Protein AF-0000000075076407 (afdb_homodimer)

Organism: Methylotuvimicrobium buryatense (NCBI:txid95641)

Sequence (286 aa):
MLKLTEFASSDVTPVDVLTLPFETRQKCRFHAVTEGGVEVCLFLPRGHLLRSGLVLTGPDRFNVLVDAAPEPLSVVRSNEPLRFARACYHLGNRHVSLQILPGELRYLSDHVLDHMIEGLGLTVTHAELPFEPEAGAYHGHDHMLKLTEFASSDVTPVDVLTLPFETRQKCRFHAVTEGGVEVCLFLPRGHLLRSGLVLTGPDRFNVLVDAAPEPLSVVRSNEPLRFARACYHLGNRHVSLQILPGELRYLSDHVLDHMIEGLGLTVTHAELPFEPEAGAYHGHDH

Secondary structure (DSSP, 8-state):
-EEE-EEPPTTPPPSEEEEE-HHHHT-SEEEEE-TTS-EEEEE--TT----TT-EEE-TT---EEEEEPEEEEEEEE-S-HHHHHHHHHHHHHTT---EEETTEEEEE--HHHHHHHHHTT-EEEEEEEE--PPPPGGGG---/-EEE-EEPPTTPPPSEEEEE-HHHHT-SEEEEE-TTS-EEEEE--TT----TT-EEE-TT---EEEEEPEEEEEEEE-S-HHHHHHHHHHHHHTT---EEETTEEEEE--HHHHHHHHHTT-EEEEEEEE--PPPPGGGG---

Solvent-accessible surface area (backbone atoms only — not comparable to full-atom values): 15670 Å² total; per-residue (Å²): 122,46,52,31,46,42,75,48,61,93,85,62,74,59,80,42,38,36,69,36,45,62,76,60,26,61,48,40,67,50,77,49,62,31,76,83,67,48,50,35,36,38,51,40,69,83,89,48,71,63,48,62,75,41,39,34,16,32,93,81,66,59,29,28,27,30,34,50,27,66,38,63,24,31,38,34,59,47,93,45,61,55,56,50,22,49,49,30,19,55,40,13,54,67,64,50,68,38,21,80,47,88,52,32,38,37,32,70,59,47,70,70,59,46,51,55,43,41,72,65,74,44,55,73,46,76,47,74,41,60,60,69,49,56,78,67,84,72,63,68,73,71,122,121,47,51,32,47,42,76,48,60,94,83,61,73,58,80,44,38,36,70,35,46,61,76,60,26,63,47,38,64,51,77,51,61,31,76,81,66,48,50,34,37,38,50,42,69,82,90,48,72,62,49,63,75,41,38,33,16,31,93,78,66,58,30,30,26,31,34,48,26,65,37,64,23,32,37,33,59,47,91,46,60,54,54,50,22,50,48,30,20,55,40,13,54,68,64,50,69,38,21,80,47,89,51,33,38,37,31,71,59,47,69,70,60,46,49,53,44,38,72,65,73,44,54,72,45,75,46,74,40,60,61,69,49,58,78,66,85,71,64,70,71,71,123

InterPro domains:
  IPR004029 UreE urease accessory, N-terminal [PF02814] (13-55)
  IPR004029 UreE urease accessory, N-terminal [SM00988] (1-64)
  IPR007864 Urease accessory protein UreE, C-terminal domain [PF05194] (71-143)
  IPR012406 Urease accessory protein UreE [MF_00822] (2-138)
  IPR012406 Urease accessory protein UreE [PIRSF036402] (13-142)
  IPR036118 UreE urease accessory, N-terminal domain superfamily [SSF69287] (1-70)

Nearest PDB structures (foldseek):
  1gmv-assembly1_B  TM=9.693E-01  e=2.704E-18  Klebsiella aerogenes
  1gmu-assembly3_C  TM=9.750E-01  e=4.062E-18  Klebsiella aerogenes
  1gmw-assembly1_D  TM=9.653E-01  e=6.245E-17  Klebsiella aerogenes
  1eb0-assembly1_A  TM=7.694E-01  e=9.054E-11  Sporosarcina pasteurii
  4l3k-assembly1_B  TM=7.913E-01  e=1.819E-10  Sporosarcina pasteurii

pLDDT: mean 92.46, std 13.4, range [27.55, 98.88]

Foldseek 3Di:
DAEFEFWDDPPQDAPWEDADEQVCQQDQWDWDATPVGRIYTGHYDHQDGRDAQTWTADDVRRIYGYHFFFAKKKKWFDPDVVLVVVLVVVCVVVVFFWADDVRMIIGHDDVVSQVVSVVSVIHIDIDGDGDDGDDDPPRPPPD/DAEWEFWDDPPQDAPWEDADEQVCQQDQWDWDATPVGRIYTGHYDHQDGRDAQIWTADDVRRIYGYHFFFAKKKKWFDPDVVLVVVLVVVCVVVVFFWADDVRMIIGHDDVVSQVVSVVSVIHIDIDGDGDDGDDPPPRPPPD

Radius of gyration: 25.04 Å; Cα contacts (8 Å, |Δi|>4): 637; chains: 2; bounding box: 36×76×58 Å

Structure (mmCIF, N/CA/C/O backbone):
data_AF-0000000075076407-model_v1
#
loop_
_entity.id
_entity.type
_entity.pdbx_description
1 polymer 'Urease accessory protein UreE'
#
loop_
_atom_site.group_PDB
_atom_site.id
_atom_site.type_symbol
_atom_site.label_atom_id
_atom_site.label_alt_id
_atom_site.label_comp_id
_atom_site.label_asym_id
_atom_site.label_entity_id
_atom_site.label_seq_id
_atom_site.pdbx_PDB_ins_code
_atom_site.Cartn_x
_atom_site.Cartn_y
_atom_site.Cartn_z
_atom_site.occupancy
_atom_site.B_iso_or_equiv
_atom_site.auth_seq_id
_atom_site.auth_comp_id
_atom_site.auth_asym_id
_atom_site.auth_atom_id
_atom_site.pdbx_PDB_model_num
ATOM 1 N N . MET A 1 1 ? 11.508 34.844 22.859 1 84.12 1 MET A N 1
ATOM 2 C CA . MET A 1 1 ? 11.008 33.75 22.031 1 84.12 1 MET A CA 1
ATOM 3 C C . MET A 1 1 ? 9.984 32.906 22.797 1 84.12 1 MET A C 1
ATOM 5 O O . MET A 1 1 ? 10.219 32.531 23.953 1 84.12 1 MET A O 1
ATOM 9 N N . LEU A 1 2 ? 8.805 32.812 22.203 1 93 2 LEU A N 1
ATOM 10 C CA . LEU A 1 2 ? 7.707 32.125 22.891 1 93 2 LEU A CA 1
ATOM 11 C C . LEU A 1 2 ? 7.824 30.609 22.734 1 93 2 LEU A C 1
ATOM 13 O O . LEU A 1 2 ? 8.281 30.125 21.688 1 93 2 LEU A O 1
ATOM 17 N N . LYS A 1 3 ? 7.473 29.906 23.812 1 94.88 3 LYS A N 1
ATOM 18 C CA . LYS A 1 3 ? 7.598 28.453 23.797 1 94.88 3 LYS A CA 1
ATOM 19 C C . LYS A 1 3 ? 6.238 27.781 23.625 1 94.88 3 LYS A C 1
ATOM 21 O O . LYS A 1 3 ? 5.266 28.156 24.281 1 94.88 3 LYS A O 1
ATOM 26 N N . LEU A 1 4 ? 6.133 26.953 22.703 1 95.69 4 LEU A N 1
ATOM 27 C CA . LEU A 1 4 ? 4.988 26.062 22.531 1 95.69 4 LEU A CA 1
ATOM 28 C C . LEU A 1 4 ? 5.32 24.656 23 1 95.69 4 LEU A C 1
ATOM 30 O O . LEU A 1 4 ? 6.16 23.969 22.391 1 95.69 4 LEU A O 1
ATOM 34 N N . THR A 1 5 ? 4.617 24.125 24.047 1 94.62 5 THR A N 1
ATOM 35 C CA . THR A 1 5 ? 5.117 22.922 24.703 1 94.62 5 THR A CA 1
ATOM 36 C C . THR A 1 5 ? 4.016 21.875 24.828 1 94.62 5 THR A C 1
ATOM 38 O O . THR A 1 5 ? 4.273 20.734 25.234 1 94.62 5 THR A O 1
ATOM 41 N N . GLU A 1 6 ? 2.797 22.25 24.484 1 93.62 6 GLU A N 1
ATOM 42 C CA . GLU A 1 6 ? 1.694 21.312 24.625 1 93.62 6 GLU A CA 1
ATOM 43 C C . GLU A 1 6 ? 0.591 21.578 23.609 1 93.62 6 GLU A C 1
ATOM 45 O O . GLU A 1 6 ? 0.578 22.625 22.969 1 93.62 6 GLU A O 1
ATOM 50 N N . PHE A 1 7 ? -0.3 20.594 23.5 1 93.25 7 PHE A N 1
ATOM 51 C CA . PHE A 1 7 ? -1.483 20.703 22.656 1 93.25 7 PHE A CA 1
ATOM 52 C C . PHE A 1 7 ? -2.629 21.359 23.406 1 93.25 7 PHE A C 1
ATOM 54 O O . PHE A 1 7 ? -2.867 21.047 24.578 1 93.25 7 PHE A O 1
ATOM 61 N N . ALA A 1 8 ? -3.195 22.266 22.75 1 93.44 8 ALA A N 1
ATOM 62 C CA . ALA A 1 8 ? -4.285 22.984 23.406 1 93.44 8 ALA A CA 1
ATOM 63 C C . ALA A 1 8 ? -5.566 22.172 23.406 1 93.44 8 ALA A C 1
ATOM 65 O O . ALA A 1 8 ? -5.75 21.297 22.547 1 93.44 8 ALA A O 1
ATOM 66 N N . SER A 1 9 ? -6.434 22.453 24.375 1 89.06 9 SER A N 1
ATOM 67 C CA . SER A 1 9 ? -7.758 21.844 24.391 1 89.06 9 SER A CA 1
ATOM 68 C C . SER A 1 9 ? -8.617 22.359 23.234 1 89.06 9 SER A C 1
ATOM 70 O O . SER A 1 9 ? -8.32 23.406 22.656 1 89.06 9 SER A O 1
ATOM 72 N N . SER A 1 10 ? -9.641 21.609 22.906 1 85.12 10 SER A N 1
ATOM 73 C CA . SER A 1 10 ? -10.492 21.906 21.75 1 85.12 10 SER A CA 1
ATOM 74 C C . SER A 1 10 ? -11.172 23.266 21.906 1 85.12 10 SER A C 1
ATOM 76 O O . SER A 1 10 ? -11.609 23.859 20.906 1 85.12 10 SER A O 1
ATOM 78 N N . ASP A 1 11 ? -11.188 23.906 23.094 1 87.06 11 ASP A N 1
ATOM 79 C CA . ASP A 1 11 ? -11.938 25.125 23.359 1 87.06 11 ASP A CA 1
ATOM 80 C C . ASP A 1 11 ? -11.039 26.359 23.234 1 87.06 11 ASP A C 1
ATOM 82 O O . ASP A 1 11 ? -11.516 27.484 23.328 1 87.06 11 ASP A O 1
ATOM 86 N N . VAL A 1 12 ? -9.828 26.078 22.969 1 90.31 12 VAL A N 1
ATOM 87 C CA . VAL A 1 12 ? -8.883 27.188 22.906 1 90.31 12 VAL A CA 1
ATOM 88 C C . VAL A 1 12 ? -8.898 27.812 21.516 1 90.31 12 VAL A C 1
ATOM 90 O O . VAL A 1 12 ? -8.891 27.109 20.516 1 90.31 12 VAL A O 1
ATOM 93 N N . THR A 1 13 ? -9 29.156 21.484 1 93.5 13 THR A N 1
ATOM 94 C CA . THR A 1 13 ? -9 29.891 20.219 1 93.5 13 THR A CA 1
ATOM 95 C C . THR A 1 13 ? -7.582 30.312 19.844 1 93.5 13 THR A C 1
ATOM 97 O O . THR A 1 13 ? -6.922 31.031 20.609 1 93.5 13 THR A O 1
ATOM 100 N N . PRO A 1 14 ? -7.109 29.906 18.766 1 96.69 14 PRO A N 1
ATOM 101 C CA . PRO A 1 14 ? -5.77 30.328 18.359 1 96.69 14 PRO A CA 1
ATOM 102 C C . PRO A 1 14 ? -5.684 31.812 18.047 1 96.69 14 PRO A C 1
ATOM 104 O O . PRO A 1 14 ? -6.656 32.406 17.562 1 96.69 14 PRO A O 1
ATOM 107 N N . VAL A 1 15 ? -4.512 32.438 18.328 1 96.75 15 VAL A N 1
ATOM 108 C CA . VAL A 1 15 ? -4.328 33.875 18.094 1 96.75 15 VAL A CA 1
ATOM 109 C C . VAL A 1 15 ? -3.354 34.094 16.938 1 96.75 15 VAL A C 1
ATOM 111 O O . VAL A 1 15 ? -3.154 35.219 16.484 1 96.75 15 VAL A O 1
ATOM 114 N N . ASP A 1 16 ? -2.676 33.031 16.438 1 97.81 16 ASP A N 1
ATOM 115 C CA . ASP A 1 16 ? -1.72 33.062 15.336 1 97.81 16 ASP A CA 1
ATOM 116 C C . ASP A 1 16 ? -1.653 31.734 14.625 1 97.81 16 ASP A C 1
ATOM 118 O O . ASP A 1 16 ? -2.334 30.781 15.016 1 97.81 16 ASP A O 1
ATOM 122 N N . VAL A 1 17 ? -0.95 31.688 13.484 1 98 17 VAL A N 1
ATOM 123 C CA . VAL A 1 17 ? -0.888 30.484 12.68 1 98 17 VAL A CA 1
ATOM 124 C C . VAL A 1 17 ? 0.568 30.125 12.375 1 98 17 VAL A C 1
ATOM 126 O O . VAL A 1 17 ? 1.379 31.016 12.094 1 98 17 VAL A O 1
ATOM 129 N N . LEU A 1 18 ? 0.847 28.906 12.516 1 97.38 18 LEU A N 1
ATOM 130 C CA . LEU A 1 18 ? 2.115 28.344 12.07 1 97.38 18 LEU A CA 1
ATOM 131 C C . LEU A 1 18 ? 1.913 27.438 10.859 1 97.38 18 LEU A C 1
ATOM 133 O O . LEU A 1 18 ? 1.404 26.328 10.992 1 97.38 18 LEU A O 1
ATOM 137 N N . THR A 1 19 ? 2.258 27.922 9.641 1 97.88 19 THR A N 1
ATOM 138 C CA . THR A 1 19 ? 2.186 27.141 8.414 1 97.88 19 THR A CA 1
ATOM 139 C C . THR A 1 19 ? 3.502 26.422 8.156 1 97.88 19 THR A C 1
ATOM 141 O O . THR A 1 19 ? 4.539 27.047 7.949 1 97.88 19 THR A O 1
ATOM 144 N N . LEU A 1 20 ? 3.441 25.078 8.18 1 97.44 20 LEU A N 1
ATOM 145 C CA . LEU A 1 20 ? 4.664 24.297 8.156 1 97.44 20 LEU A CA 1
ATOM 146 C C . LEU A 1 20 ? 4.59 23.203 7.082 1 97.44 20 LEU A C 1
ATOM 148 O O . LEU A 1 20 ? 3.541 22.594 6.891 1 97.44 20 LEU A O 1
ATOM 152 N N . PRO A 1 21 ? 5.691 22.969 6.379 1 97.44 21 PRO A N 1
ATOM 153 C CA . PRO A 1 21 ? 5.73 21.797 5.492 1 97.44 21 PRO A CA 1
ATOM 154 C C . PRO A 1 21 ? 5.684 20.484 6.254 1 97.44 21 PRO A C 1
ATOM 156 O O . PRO A 1 21 ? 5.887 20.453 7.473 1 97.44 21 PRO A O 1
ATOM 159 N N . PHE A 1 22 ? 5.379 19.422 5.531 1 96.94 22 PHE A N 1
ATOM 160 C CA . PHE A 1 22 ? 5.199 18.109 6.133 1 96.94 22 PHE A CA 1
ATOM 161 C C . PHE A 1 22 ? 6.449 17.688 6.895 1 96.94 22 PHE A C 1
ATOM 163 O O . PHE A 1 22 ? 6.359 17.172 8.016 1 96.94 22 PHE A O 1
ATOM 170 N N . GLU A 1 23 ? 7.613 17.875 6.332 1 95.56 23 GLU A N 1
ATOM 171 C CA . GLU A 1 23 ? 8.867 17.469 6.957 1 95.56 23 GLU A CA 1
ATOM 172 C C . GLU A 1 23 ? 9.031 18.094 8.336 1 95.56 23 GLU A C 1
ATOM 174 O O . GLU A 1 23 ? 9.398 17.422 9.297 1 95.56 23 GLU A O 1
ATOM 179 N N . THR A 1 24 ? 8.75 19.375 8.43 1 95.88 24 THR A N 1
ATOM 180 C CA . THR A 1 24 ? 8.891 20.094 9.695 1 95.88 24 THR A CA 1
ATOM 181 C C . THR A 1 24 ? 7.844 19.609 10.695 1 95.88 24 THR A C 1
ATOM 183 O O . THR A 1 24 ? 8.117 19.531 11.898 1 95.88 24 THR A O 1
ATOM 186 N N . ARG A 1 25 ? 6.684 19.312 10.188 1 95.38 25 ARG A N 1
ATOM 187 C CA . ARG A 1 25 ? 5.586 18.906 11.062 1 95.38 25 ARG A CA 1
ATOM 188 C C . ARG A 1 25 ? 5.832 17.531 11.656 1 95.38 25 ARG A C 1
ATOM 190 O O . ARG A 1 25 ? 5.098 17.094 12.547 1 95.38 25 ARG A O 1
ATOM 197 N N . GLN A 1 26 ? 6.828 16.828 11.195 1 93.31 26 GLN A N 1
ATOM 198 C CA . GLN A 1 26 ? 7.203 15.531 11.742 1 93.31 26 GLN A CA 1
ATOM 199 C C . GLN A 1 26 ? 8.164 15.688 12.914 1 93.31 26 GLN A C 1
ATOM 201 O O . GLN A 1 26 ? 8.516 14.711 13.57 1 93.31 26 GLN A O 1
ATOM 206 N N . LYS A 1 27 ? 8.562 16.953 13.141 1 93.12 27 LYS A N 1
ATOM 207 C CA . LYS A 1 27 ? 9.508 17.234 14.211 1 93.12 27 LYS A CA 1
ATOM 208 C C . LYS A 1 27 ? 8.781 17.719 15.469 1 93.12 27 LYS A C 1
ATOM 210 O O . LYS A 1 27 ? 7.676 18.25 15.391 1 93.12 27 LYS A O 1
ATOM 215 N N . CYS A 1 28 ? 9.484 17.469 16.547 1 91.75 28 CYS A N 1
ATOM 216 C CA . CYS A 1 28 ? 8.875 17.859 17.828 1 91.75 28 CY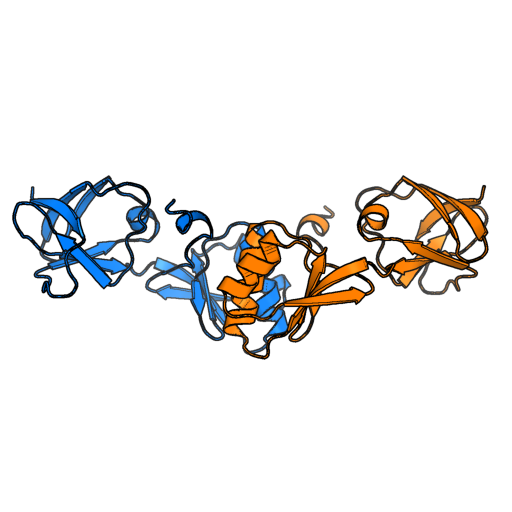S A CA 1
ATOM 217 C C . CYS A 1 28 ? 9.609 19.047 18.438 1 91.75 28 CYS A C 1
ATOM 219 O O . CYS A 1 28 ? 9.102 19.688 19.359 1 91.75 28 CYS A O 1
ATOM 221 N N . ARG A 1 29 ? 10.773 19.281 17.953 1 94.5 29 ARG A N 1
ATOM 222 C CA . ARG A 1 29 ? 11.586 20.391 18.469 1 94.5 29 ARG A CA 1
ATOM 223 C C . ARG A 1 29 ? 12.195 21.203 17.328 1 94.5 29 ARG A C 1
ATOM 225 O O . ARG A 1 29 ? 13.016 20.688 16.562 1 94.5 29 ARG A O 1
ATOM 232 N N . PHE A 1 30 ? 11.852 22.391 17.25 1 96.38 30 PHE A N 1
ATOM 233 C CA . PHE A 1 30 ? 12.398 23.266 16.234 1 96.38 30 PHE A CA 1
ATOM 234 C C . PHE A 1 30 ? 11.977 24.719 16.469 1 96.38 30 PHE A C 1
ATOM 236 O O . PHE A 1 30 ? 11.109 24.984 17.297 1 96.38 30 PHE A O 1
ATOM 243 N N . HIS A 1 31 ? 12.664 25.625 15.867 1 96.81 31 HIS A N 1
ATOM 244 C CA . HIS A 1 31 ? 12.305 27.031 15.852 1 96.81 31 HIS A CA 1
ATOM 245 C C . HIS A 1 31 ? 11.5 27.391 14.602 1 96.81 31 HIS A C 1
ATOM 247 O O . HIS A 1 31 ? 11.688 26.781 13.547 1 96.81 31 HIS A O 1
ATOM 253 N N . ALA A 1 32 ? 10.602 28.344 14.797 1 97.19 32 ALA A N 1
ATOM 254 C CA . ALA A 1 32 ? 9.805 28.797 13.664 1 97.19 32 ALA A CA 1
ATOM 255 C C . ALA A 1 32 ? 9.305 30.219 13.883 1 97.19 32 ALA A C 1
ATOM 257 O O . ALA A 1 32 ? 9.523 30.797 14.945 1 97.19 32 ALA A O 1
ATOM 258 N N . VAL A 1 33 ? 8.805 30.781 12.852 1 97.38 33 VAL A N 1
ATOM 259 C CA . VAL A 1 33 ? 8.172 32.094 12.906 1 97.38 33 VAL A CA 1
ATOM 260 C C . VAL A 1 33 ? 6.723 31.984 12.453 1 97.38 33 VAL A C 1
ATOM 262 O O . VAL A 1 33 ? 6.434 31.422 11.398 1 97.38 33 VAL A O 1
ATOM 265 N N . THR A 1 34 ? 5.84 32.469 13.289 1 97.81 34 THR A N 1
ATOM 266 C CA . THR A 1 34 ? 4.422 32.406 12.969 1 97.81 34 THR A CA 1
ATOM 267 C C . THR A 1 34 ? 4.082 33.344 11.82 1 97.81 34 THR A C 1
ATOM 269 O O . THR A 1 34 ? 4.93 34.125 11.391 1 97.81 34 THR A O 1
ATOM 272 N N . GLU A 1 35 ? 2.832 33.219 11.266 1 97.25 35 GLU A N 1
ATOM 273 C CA . GLU A 1 35 ? 2.371 34.125 10.211 1 97.25 35 GLU A CA 1
ATOM 274 C C . GLU A 1 35 ? 2.367 35.594 10.68 1 97.25 35 GLU A C 1
ATOM 276 O O . GLU A 1 35 ? 2.619 36.5 9.891 1 97.25 35 GLU A O 1
ATOM 281 N N . GLY A 1 36 ? 2.107 35.781 11.953 1 96.81 36 GLY A N 1
ATOM 282 C CA . GLY A 1 36 ? 2.105 37.125 12.523 1 96.81 36 GLY A CA 1
ATOM 283 C C . GLY A 1 36 ? 3.498 37.656 12.781 1 96.81 36 GLY A C 1
ATOM 284 O O . GLY A 1 36 ? 3.656 38.781 13.242 1 96.81 36 GLY A O 1
ATOM 285 N N . GLY A 1 37 ? 4.527 36.844 12.508 1 96.81 37 GLY A N 1
ATOM 286 C CA . GLY A 1 37 ? 5.902 37.281 12.641 1 96.81 37 GLY A CA 1
ATOM 287 C C . GLY A 1 37 ? 6.496 37.031 14.008 1 96.81 37 GLY A C 1
ATOM 288 O O . GLY A 1 37 ? 7.547 37.562 14.352 1 96.81 37 GLY A O 1
ATOM 289 N N . VAL A 1 38 ? 5.852 36.219 14.805 1 96.38 38 VAL A N 1
ATOM 290 C CA . VAL A 1 38 ? 6.32 35.938 16.156 1 96.38 38 VAL A CA 1
ATOM 291 C C . VAL A 1 38 ? 7.258 34.75 16.141 1 96.38 38 VAL A C 1
ATOM 293 O O . VAL A 1 38 ? 6.93 33.688 15.57 1 96.38 38 VAL A O 1
ATOM 296 N N . GLU A 1 39 ? 8.406 34.812 16.734 1 96.88 39 GLU A N 1
ATOM 297 C CA . GLU A 1 39 ? 9.344 33.719 16.859 1 96.88 39 GLU A CA 1
ATOM 298 C C . GLU A 1 39 ? 8.914 32.75 17.984 1 96.88 39 GLU A C 1
ATOM 300 O O . GLU A 1 39 ? 8.641 33.188 19.094 1 96.88 39 GLU A O 1
ATOM 305 N N . VAL A 1 40 ? 8.859 31.516 17.609 1 96.75 40 VAL A N 1
ATOM 306 C CA . VAL A 1 40 ? 8.445 30.531 18.594 1 96.75 40 VAL A CA 1
ATOM 307 C C . VAL A 1 40 ? 9.422 29.359 18.594 1 96.75 40 VAL A C 1
ATOM 309 O O . VAL A 1 40 ? 10.078 29.078 17.578 1 96.75 40 VAL A O 1
ATOM 312 N N . CYS A 1 41 ? 9.508 28.734 19.703 1 96.31 41 CYS A N 1
ATOM 313 C CA . CYS A 1 41 ? 10.242 27.484 19.859 1 96.31 41 CYS A CA 1
ATOM 314 C C . CYS A 1 41 ? 9.312 26.359 20.281 1 96.31 41 CYS A C 1
ATOM 316 O O . CYS A 1 41 ? 8.609 26.469 21.297 1 96.31 41 CYS A O 1
ATOM 318 N N . LEU A 1 42 ? 9.281 25.344 19.531 1 95.56 42 LEU A N 1
ATOM 319 C CA . LEU A 1 42 ? 8.445 24.203 19.844 1 95.56 42 LEU A CA 1
ATOM 320 C C . LEU A 1 42 ? 9.242 23.125 20.578 1 95.56 42 LEU A C 1
ATOM 322 O O . LEU A 1 42 ? 10.352 22.781 20.188 1 95.56 42 LEU A O 1
ATOM 326 N N . PHE A 1 43 ? 8.695 22.656 21.688 1 94.69 43 PHE A N 1
ATOM 327 C CA . PHE A 1 43 ? 9.164 21.531 22.484 1 94.69 43 PHE A CA 1
ATOM 328 C C . PHE A 1 43 ? 8.016 20.609 22.859 1 94.69 43 PHE A C 1
ATOM 330 O O . PHE A 1 43 ? 7.414 20.75 23.922 1 94.69 43 PHE A O 1
ATOM 337 N N . LEU A 1 44 ? 7.711 19.766 21.953 1 93.25 44 LEU A N 1
ATOM 338 C CA . LEU A 1 44 ? 6.551 18.906 22.141 1 93.25 44 LEU A CA 1
ATOM 339 C C . LEU A 1 44 ? 6.98 17.484 22.5 1 93.25 44 LEU A C 1
ATOM 341 O O . LEU A 1 44 ? 8.117 17.094 22.234 1 93.25 44 LEU A O 1
ATOM 345 N N . PRO A 1 45 ? 6.062 16.734 23.141 1 87.81 45 PRO A N 1
ATOM 346 C CA . PRO A 1 45 ? 6.383 15.328 23.375 1 87.81 45 PRO A CA 1
ATOM 347 C C . PRO A 1 45 ? 6.625 14.562 22.078 1 87.81 45 PRO A C 1
ATOM 349 O O . PRO A 1 45 ? 6.035 14.883 21.047 1 87.81 45 PRO A O 1
ATOM 352 N N . ARG A 1 46 ? 7.477 13.539 22.172 1 84.69 46 ARG A N 1
ATOM 353 C CA . ARG A 1 46 ? 7.828 12.742 21 1 84.69 46 ARG A CA 1
ATOM 354 C C . ARG A 1 46 ? 6.664 11.867 20.562 1 84.69 46 ARG A C 1
ATOM 356 O O . ARG A 1 46 ? 5.777 11.555 21.359 1 84.69 46 ARG A O 1
ATOM 363 N N . GLY A 1 47 ? 6.656 11.609 19.312 1 77.81 47 GLY A N 1
ATOM 364 C CA . GLY A 1 47 ? 5.727 10.609 18.797 1 77.81 47 GLY A CA 1
ATOM 365 C C . GLY A 1 47 ? 4.477 11.219 18.188 1 77.81 47 GLY A C 1
ATOM 366 O O . GLY A 1 47 ? 3.566 10.492 17.781 1 77.81 47 GLY A O 1
ATOM 367 N N . HIS A 1 48 ? 4.473 12.508 18.141 1 78.5 48 HIS A N 1
ATOM 368 C CA . HIS A 1 48 ? 3.27 13.133 17.594 1 78.5 48 HIS A CA 1
ATOM 369 C C . HIS A 1 48 ? 3.555 13.812 16.266 1 78.5 48 HIS A C 1
ATOM 371 O O . HIS A 1 48 ? 4.605 14.438 16.094 1 78.5 48 HIS A O 1
ATOM 377 N N . LEU A 1 49 ? 2.73 13.5 15.328 1 82.94 49 LEU A N 1
ATOM 378 C CA . LEU A 1 49 ? 2.713 14.258 14.086 1 82.94 49 LEU A CA 1
ATOM 379 C C . LEU A 1 49 ? 1.865 15.516 14.227 1 82.94 49 LEU A C 1
ATOM 381 O O . LEU A 1 49 ? 0.746 15.461 14.742 1 82.94 49 LEU A O 1
ATOM 385 N N . LEU A 1 50 ? 2.461 16.703 13.914 1 92 50 LEU A N 1
ATOM 386 C CA . LEU A 1 50 ? 1.692 17.938 13.93 1 92 50 LEU A CA 1
ATOM 387 C C . LEU A 1 50 ? 0.725 18 12.75 1 92 50 LEU A C 1
ATOM 389 O O . LEU A 1 50 ? 1.12 18.328 11.633 1 92 50 LEU A O 1
ATOM 393 N N . ARG A 1 51 ? -0.489 17.719 13.031 1 93.31 51 ARG A N 1
ATOM 394 C CA . ARG A 1 51 ? -1.506 17.766 11.984 1 93.31 51 ARG A CA 1
ATOM 395 C C . ARG A 1 51 ? -2.041 19.172 11.805 1 93.31 51 ARG A C 1
ATOM 397 O O . ARG A 1 51 ? -2.113 19.953 12.758 1 93.31 51 ARG A O 1
ATOM 404 N N . SER A 1 52 ? -2.367 19.453 10.539 1 95.06 52 SER A N 1
ATOM 405 C CA . SER A 1 52 ? -3.062 20.703 10.281 1 95.06 52 SER A CA 1
ATOM 406 C C . SER A 1 52 ? -4.348 20.797 11.102 1 95.06 52 SER A C 1
ATOM 408 O O . SER A 1 52 ? -5.086 19.812 11.219 1 95.06 52 SER A O 1
ATOM 410 N N . GLY A 1 53 ? -4.578 22.016 11.664 1 94.25 53 GLY A N 1
ATOM 411 C CA . GLY A 1 53 ? -5.773 22.234 12.461 1 94.25 53 GLY A CA 1
ATOM 412 C C . GLY A 1 53 ? -5.523 22.125 13.953 1 94.25 53 GLY A C 1
ATOM 413 O O . GLY A 1 53 ? -6.336 22.594 14.758 1 94.25 53 GLY A O 1
ATOM 414 N N . LEU A 1 54 ? -4.426 21.516 14.367 1 94.19 54 LEU A N 1
ATOM 415 C CA . LEU A 1 54 ? -4.074 21.422 15.781 1 94.19 54 LEU A CA 1
ATOM 416 C C . LEU A 1 54 ? -3.658 22.781 16.328 1 94.19 54 LEU A C 1
ATOM 418 O O . LEU A 1 54 ? -3.082 23.594 15.602 1 94.19 54 LEU A O 1
ATOM 422 N N . VAL A 1 55 ? -4 22.922 17.594 1 96.69 55 VAL A N 1
ATOM 423 C CA . VAL A 1 55 ? -3.6 24.156 18.25 1 96.69 55 VAL A CA 1
ATOM 424 C C . VAL A 1 55 ? -2.566 23.859 19.328 1 96.69 55 VAL A C 1
ATOM 426 O O . VAL A 1 55 ? -2.754 22.953 20.141 1 96.69 55 VAL A O 1
ATOM 429 N N . LEU A 1 56 ? -1.494 24.516 19.234 1 96.44 56 LEU A N 1
ATOM 430 C CA . LEU A 1 56 ? -0.427 24.406 20.219 1 96.44 56 LEU A CA 1
ATOM 431 C C . LEU A 1 56 ? -0.474 25.547 21.219 1 96.44 56 LEU A C 1
ATOM 433 O O . LEU A 1 56 ? -0.906 26.656 20.875 1 96.44 56 LEU A O 1
ATOM 437 N N . THR A 1 57 ? -0.027 25.219 22.422 1 96.12 57 THR A N 1
ATOM 438 C CA . THR A 1 57 ? 0.057 26.234 23.453 1 96.12 57 THR A CA 1
ATOM 439 C C . THR A 1 57 ? 1.283 26.016 24.328 1 96.12 57 THR A C 1
ATOM 441 O O . THR A 1 57 ? 2.133 25.172 24.016 1 96.12 57 THR A O 1
ATOM 444 N N . GLY A 1 58 ? 1.498 26.859 25.266 1 94.06 58 GLY A N 1
ATOM 445 C CA . GLY A 1 58 ? 2.605 26.812 26.203 1 94.06 58 GLY A CA 1
ATOM 446 C C . GLY A 1 58 ? 2.391 27.688 27.422 1 94.06 58 GLY A C 1
ATOM 447 O O . GLY A 1 58 ? 1.268 28.109 27.703 1 94.06 58 GLY A O 1
ATOM 448 N N . PRO A 1 59 ? 3.561 27.891 28.141 1 92.44 59 PRO A N 1
ATOM 449 C CA . PRO A 1 59 ? 3.475 28.656 29.391 1 92.44 59 PRO A CA 1
ATOM 450 C C . PRO A 1 59 ? 2.984 30.078 29.172 1 92.44 59 PRO A C 1
ATOM 452 O O . PRO A 1 59 ? 2.336 30.656 30.047 1 92.44 59 PRO A O 1
ATOM 455 N N . ASP A 1 60 ? 3.197 30.672 28.141 1 88.06 60 ASP A N 1
ATOM 456 C CA . ASP A 1 60 ? 2.842 32.062 27.844 1 88.06 60 ASP A CA 1
ATOM 457 C C . ASP A 1 60 ? 1.395 32.156 27.375 1 88.06 60 ASP A C 1
ATOM 459 O O . ASP A 1 60 ? 0.898 33.25 27.109 1 88.06 60 ASP A O 1
ATOM 463 N N . ARG A 1 61 ? 0.727 31.031 27.156 1 91.06 61 ARG A N 1
ATOM 464 C CA . ARG A 1 61 ? -0.657 30.938 26.703 1 91.06 61 ARG A CA 1
ATOM 465 C C . ARG A 1 61 ? -0.83 31.594 25.344 1 91.06 61 ARG A C 1
ATOM 467 O O . ARG A 1 61 ? -1.851 32.219 25.078 1 91.06 61 ARG A O 1
ATOM 474 N N . PHE A 1 62 ? 0.281 31.641 24.609 1 94.81 62 PHE A N 1
ATOM 475 C CA . PHE A 1 62 ? 0.234 32 23.188 1 94.81 62 PHE A CA 1
ATOM 476 C C . PHE A 1 62 ? -0.21 30.828 22.344 1 94.81 62 PHE A C 1
ATOM 478 O O . PHE A 1 62 ? 0.562 29.891 22.125 1 94.81 62 PHE A O 1
ATOM 485 N N . ASN A 1 63 ? -1.495 30.828 21.875 1 97.31 63 ASN A N 1
ATOM 486 C CA . ASN A 1 63 ? -2.096 29.703 21.172 1 97.31 63 ASN A CA 1
ATOM 487 C C . ASN A 1 63 ? -1.94 29.844 19.656 1 97.31 63 ASN A C 1
ATOM 489 O O . ASN A 1 63 ? -2.361 30.844 19.078 1 97.31 63 ASN A O 1
ATOM 493 N N . VAL A 1 64 ? -1.375 28.812 19.078 1 97.5 64 VAL A N 1
ATOM 494 C CA . VAL A 1 64 ? -1.029 28.891 17.672 1 97.5 64 VAL A CA 1
ATOM 495 C C . VAL A 1 64 ? -1.65 27.719 16.922 1 97.5 64 VAL A C 1
ATOM 497 O O . VAL A 1 64 ? -1.517 26.562 17.328 1 97.5 64 VAL A O 1
ATOM 500 N N . LEU A 1 65 ? -2.352 28.047 15.844 1 97.69 65 LEU A N 1
ATOM 501 C CA . LEU A 1 65 ? -2.895 27.016 14.953 1 97.69 65 LEU A CA 1
ATOM 502 C C . LEU A 1 65 ? -1.816 26.484 14.023 1 97.69 65 LEU A C 1
ATOM 504 O O . LEU A 1 65 ? -1.054 27.25 13.438 1 97.69 65 LEU A O 1
ATOM 508 N N . VAL A 1 66 ? -1.722 25.188 14 1 97.31 66 VAL A N 1
ATOM 509 C CA . VAL A 1 66 ? -0.834 24.562 13.023 1 97.31 66 VAL A CA 1
ATOM 510 C C . VAL A 1 66 ? -1.567 24.375 11.695 1 97.31 66 VAL A C 1
ATOM 512 O O . VAL A 1 66 ? -2.707 23.906 11.672 1 97.31 66 VAL A O 1
ATOM 515 N N . ASP A 1 67 ? -0.939 24.812 10.617 1 97.69 67 ASP A N 1
ATOM 516 C CA . ASP A 1 67 ? -1.489 24.625 9.281 1 97.69 67 ASP A CA 1
ATOM 517 C C . ASP A 1 67 ? -0.464 24 8.344 1 97.69 67 ASP A C 1
ATOM 519 O O . ASP A 1 67 ? 0.738 24.234 8.477 1 97.69 67 ASP A O 1
ATOM 523 N N . ALA A 1 68 ? -0.979 23.156 7.422 1 97.81 68 ALA A N 1
ATOM 524 C CA . ALA A 1 68 ? -0.095 22.531 6.441 1 97.81 68 ALA A CA 1
ATOM 525 C C . ALA A 1 68 ? 0.26 23.516 5.324 1 97.81 68 ALA A C 1
ATOM 527 O O . ALA A 1 68 ? -0.624 24.125 4.73 1 97.81 68 ALA A O 1
ATOM 528 N N . ALA A 1 69 ? 1.53 23.688 5.062 1 97.62 69 ALA A N 1
ATOM 529 C CA . ALA A 1 69 ? 1.99 24.547 3.984 1 97.62 69 ALA A CA 1
ATOM 530 C C . ALA A 1 69 ? 1.72 23.922 2.621 1 97.62 69 ALA A C 1
ATOM 532 O O . ALA A 1 69 ? 1.795 22.703 2.469 1 97.62 69 ALA A O 1
ATOM 533 N N . PRO A 1 70 ? 1.381 24.766 1.621 1 98.19 70 PRO A N 1
ATOM 534 C CA . PRO A 1 70 ? 1.409 24.219 0.264 1 98.19 70 PRO A CA 1
ATOM 535 C C . PRO A 1 70 ? 2.787 23.703 -0.132 1 98.19 70 PRO A C 1
ATOM 537 O O . PRO A 1 70 ? 3.807 24.297 0.223 1 98.19 70 PRO A O 1
ATOM 540 N N . GLU A 1 71 ? 2.809 22.562 -0.687 1 98.62 71 GLU A N 1
ATOM 541 C CA . GLU A 1 71 ? 4.031 21.922 -1.165 1 98.62 71 GLU A CA 1
ATOM 542 C C . GLU A 1 71 ? 3.836 21.328 -2.561 1 98.62 71 GLU A C 1
ATOM 544 O O . GLU A 1 71 ? 2.703 21.125 -2.996 1 98.62 71 GLU A O 1
ATOM 549 N N . PRO A 1 72 ? 4.953 21.219 -3.307 1 98.81 72 PRO A N 1
ATOM 550 C CA . PRO A 1 72 ? 4.812 20.578 -4.613 1 98.81 72 PRO A CA 1
ATOM 551 C C . PRO A 1 72 ? 4.395 19.109 -4.504 1 98.81 72 PRO A C 1
ATOM 553 O O . PRO A 1 72 ? 5.145 18.297 -3.979 1 98.81 72 PRO A O 1
ATOM 556 N N . LEU A 1 73 ? 3.209 18.844 -5.035 1 98.88 73 LEU A N 1
ATOM 557 C CA . LEU A 1 73 ? 2.664 17.5 -4.91 1 98.88 73 LEU A CA 1
ATOM 558 C C . LEU A 1 73 ? 2.396 16.906 -6.285 1 98.88 73 LEU A C 1
ATOM 560 O O . LEU A 1 73 ? 2.002 17.609 -7.215 1 98.88 73 LEU A O 1
ATOM 564 N N . SER A 1 74 ? 2.703 15.609 -6.418 1 98.88 74 SER A N 1
ATOM 565 C CA . SER A 1 74 ? 2.068 14.789 -7.449 1 98.88 74 SER A CA 1
ATOM 566 C C . SER A 1 74 ? 0.645 14.414 -7.055 1 98.88 74 SER A C 1
ATOM 568 O O . SER A 1 74 ? 0.405 13.969 -5.93 1 98.88 74 SER A O 1
ATOM 570 N N . VAL A 1 75 ? -0.26 14.68 -7.945 1 98.81 75 VAL A N 1
ATOM 571 C CA . VAL A 1 75 ? -1.677 14.414 -7.715 1 98.81 75 VAL A CA 1
ATOM 572 C C . VAL A 1 75 ? -2.182 13.383 -8.727 1 98.81 75 VAL A C 1
ATOM 574 O O . VAL A 1 75 ? -2.045 13.57 -9.938 1 98.81 75 VAL A O 1
ATOM 577 N N . VAL A 1 76 ? -2.713 12.266 -8.227 1 98.56 76 VAL A N 1
ATOM 578 C CA . VAL A 1 76 ? -3.236 11.18 -9.047 1 98.56 76 VAL A CA 1
ATOM 579 C C . VAL A 1 76 ? -4.754 11.102 -8.891 1 98.56 76 VAL A C 1
ATOM 581 O O . VAL A 1 76 ? -5.266 10.938 -7.785 1 98.56 76 VAL A O 1
ATOM 584 N N . ARG A 1 77 ? -5.414 11.266 -9.945 1 96.44 77 ARG A N 1
ATOM 585 C CA . ARG A 1 77 ? -6.867 11.141 -9.914 1 96.44 77 ARG A CA 1
ATOM 586 C C . ARG A 1 77 ? -7.332 9.961 -10.773 1 96.44 77 ARG A C 1
ATOM 588 O O . ARG A 1 77 ? -6.805 9.742 -11.867 1 96.44 77 ARG A O 1
ATOM 595 N N . SER A 1 78 ? -8.156 9.219 -10.203 1 95.06 78 SER A N 1
ATOM 596 C CA . SER A 1 78 ? -8.695 8.086 -10.945 1 95.06 78 SER A CA 1
ATOM 597 C C . SER A 1 78 ? -10.102 7.734 -10.469 1 95.06 78 SER A C 1
ATOM 599 O O . SER A 1 78 ? -10.383 7.77 -9.273 1 95.06 78 SER A O 1
ATOM 601 N N . ASN A 1 79 ? -10.977 7.422 -11.391 1 91.38 79 ASN A N 1
ATOM 602 C CA . ASN A 1 79 ? -12.297 6.883 -11.094 1 91.38 79 ASN A CA 1
ATOM 603 C C . ASN A 1 79 ? -12.328 5.363 -11.227 1 91.38 79 ASN A C 1
ATOM 605 O O . ASN A 1 79 ? -13.406 4.762 -11.25 1 91.38 79 ASN A O 1
ATOM 609 N N . GLU A 1 80 ? -11.219 4.801 -11.383 1 94.75 80 GLU A N 1
ATOM 610 C CA . GLU A 1 80 ? -11.102 3.35 -11.477 1 94.75 80 GLU A CA 1
ATOM 611 C C . GLU A 1 80 ? -10.578 2.748 -10.18 1 94.75 80 GLU A C 1
ATOM 613 O O . GLU A 1 80 ? -9.375 2.801 -9.906 1 94.75 80 GLU A O 1
ATOM 618 N N . PRO A 1 81 ? -11.359 2.066 -9.469 1 94.31 81 PRO A N 1
ATOM 619 C CA . PRO A 1 81 ? -11.008 1.643 -8.117 1 94.31 81 PRO A CA 1
ATOM 620 C C . PRO A 1 81 ? -9.844 0.652 -8.086 1 94.31 81 PRO A C 1
ATOM 622 O O . PRO A 1 81 ? -9 0.709 -7.191 1 94.31 81 PRO A O 1
ATOM 625 N N . LEU A 1 82 ? -9.812 -0.2 -9.055 1 96 82 LEU A N 1
ATOM 626 C CA . LEU A 1 82 ? -8.773 -1.227 -9.062 1 96 82 LEU A CA 1
ATOM 627 C C . LEU A 1 82 ? -7.395 -0.605 -9.266 1 96 82 LEU A C 1
ATOM 629 O O . LEU A 1 82 ? -6.457 -0.908 -8.523 1 96 82 LEU A O 1
ATOM 633 N N . ARG A 1 83 ? -7.258 0.239 -10.266 1 96.56 83 ARG A N 1
ATOM 634 C CA . ARG A 1 83 ? -5.98 0.899 -10.523 1 96.56 83 ARG A CA 1
ATOM 635 C C . ARG A 1 83 ? -5.59 1.808 -9.359 1 96.56 83 ARG A C 1
ATOM 637 O O . ARG A 1 83 ? -4.414 1.892 -9 1 96.56 83 ARG A O 1
ATOM 644 N N . PHE A 1 84 ? -6.613 2.482 -8.844 1 97.69 84 PHE A N 1
ATOM 645 C CA . PHE A 1 84 ? -6.426 3.332 -7.68 1 97.69 84 PHE A CA 1
ATOM 646 C C . PHE A 1 84 ? -5.879 2.527 -6.504 1 97.69 84 PHE A C 1
ATOM 648 O O . PHE A 1 84 ? -4.906 2.934 -5.867 1 97.69 84 PHE A O 1
ATOM 655 N N . ALA A 1 85 ? -6.383 1.367 -6.258 1 97.5 85 ALA A N 1
ATOM 656 C CA . ALA A 1 85 ? -5.977 0.485 -5.168 1 97.5 85 ALA A CA 1
ATOM 657 C C . ALA A 1 85 ? -4.562 -0.051 -5.391 1 97.5 85 ALA A C 1
ATOM 659 O O . ALA A 1 85 ? -3.758 -0.102 -4.461 1 97.5 85 ALA A O 1
ATOM 660 N N . ARG A 1 86 ? -4.273 -0.412 -6.586 1 97.75 86 ARG A N 1
ATOM 661 C CA . ARG A 1 86 ? -2.941 -0.908 -6.91 1 97.75 86 ARG A CA 1
ATOM 662 C C . ARG A 1 86 ? -1.886 0.17 -6.684 1 97.75 86 ARG A C 1
ATOM 664 O O . ARG A 1 86 ? -0.798 -0.114 -6.18 1 97.75 86 ARG A O 1
ATOM 671 N N . ALA A 1 87 ? -2.238 1.363 -7.074 1 98.19 87 ALA A N 1
ATOM 672 C CA . ALA A 1 87 ? -1.321 2.473 -6.824 1 98.19 87 ALA A CA 1
ATOM 673 C C . ALA A 1 87 ? -1.024 2.613 -5.332 1 98.19 87 ALA A C 1
ATOM 675 O O . ALA A 1 87 ? 0.134 2.766 -4.938 1 98.19 87 ALA A O 1
ATOM 676 N N . CYS A 1 88 ? -2.043 2.533 -4.52 1 98.19 88 CYS A N 1
ATOM 677 C CA . CYS A 1 88 ? -1.869 2.633 -3.076 1 98.19 88 CYS A CA 1
ATOM 678 C C . CYS A 1 88 ? -0.975 1.514 -2.557 1 98.19 88 CYS A C 1
ATOM 680 O O . CYS A 1 88 ? -0.081 1.754 -1.743 1 98.19 88 CYS A O 1
ATOM 682 N N . TYR A 1 89 ? -1.18 0.331 -3.059 1 98.38 89 TYR A N 1
ATOM 683 C CA . TYR A 1 89 ? -0.381 -0.815 -2.641 1 98.38 89 TYR A CA 1
ATOM 684 C C . TYR A 1 89 ? 1.09 -0.61 -2.982 1 98.38 89 TYR A C 1
ATOM 686 O O . TYR A 1 89 ? 1.964 -0.799 -2.133 1 98.38 89 TYR A O 1
ATOM 694 N N . HIS A 1 90 ? 1.377 -0.219 -4.156 1 97.69 90 HIS A N 1
ATOM 695 C CA . HIS A 1 90 ? 2.756 -0.072 -4.613 1 97.69 90 HIS A CA 1
ATOM 696 C C . HIS A 1 90 ? 3.445 1.094 -3.91 1 97.69 90 HIS A C 1
ATOM 698 O O . HIS A 1 90 ? 4.629 1.009 -3.572 1 97.69 90 HIS A O 1
ATOM 704 N N . LEU A 1 91 ? 2.711 2.207 -3.736 1 97.94 91 LEU A N 1
ATOM 705 C CA . LEU A 1 91 ? 3.268 3.334 -2.996 1 97.94 91 LEU A CA 1
ATOM 706 C C . LEU A 1 91 ? 3.525 2.955 -1.542 1 97.94 91 LEU A C 1
ATOM 708 O O . LEU A 1 91 ? 4.531 3.363 -0.959 1 97.94 91 LEU A O 1
ATOM 712 N N . GLY A 1 92 ? 2.582 2.197 -0.956 1 97.19 92 GLY A N 1
ATOM 713 C CA . GLY A 1 92 ? 2.814 1.665 0.377 1 97.19 92 GLY A CA 1
ATOM 714 C C . GLY A 1 92 ? 4.051 0.792 0.464 1 97.19 92 GLY A C 1
ATOM 715 O O . GLY A 1 92 ? 4.844 0.919 1.4 1 97.19 92 GLY A O 1
ATOM 716 N N . ASN A 1 93 ? 4.227 -0.092 -0.511 1 96.06 93 ASN A N 1
ATOM 717 C CA . ASN A 1 93 ? 5.367 -1 -0.568 1 96.06 93 ASN A CA 1
ATOM 718 C C . ASN A 1 93 ? 6.688 -0.238 -0.604 1 96.06 93 ASN A C 1
ATOM 720 O O . ASN A 1 93 ? 7.719 -0.751 -0.162 1 96.06 93 ASN A O 1
ATOM 724 N N . ARG A 1 94 ? 6.637 0.951 -1.028 1 96.31 94 ARG A N 1
ATOM 725 C CA . ARG A 1 94 ? 7.82 1.8 -1.119 1 96.31 94 ARG A CA 1
ATOM 726 C C . ARG A 1 94 ? 7.891 2.768 0.058 1 96.31 94 ARG A C 1
ATOM 728 O O . ARG A 1 94 ? 8.766 3.633 0.105 1 96.31 94 ARG A O 1
ATOM 735 N N . HIS A 1 95 ? 6.945 2.705 0.987 1 97.06 95 HIS A N 1
ATOM 736 C CA . HIS A 1 95 ? 6.859 3.508 2.201 1 97.06 95 HIS A CA 1
ATOM 737 C C . HIS A 1 95 ? 6.691 4.988 1.873 1 97.06 95 HIS A C 1
ATOM 739 O O . HIS A 1 95 ? 7.211 5.848 2.586 1 97.06 95 HIS A O 1
ATOM 745 N N . VAL A 1 96 ? 6.129 5.27 0.826 1 97.56 96 VAL A N 1
ATOM 746 C CA . VAL A 1 96 ? 5.859 6.648 0.44 1 97.56 96 VAL A CA 1
ATOM 747 C C . VAL A 1 96 ? 4.812 7.254 1.372 1 97.56 96 VAL A C 1
ATOM 749 O O . VAL A 1 96 ? 3.762 6.652 1.605 1 97.56 96 VAL A O 1
ATOM 752 N N . SER A 1 97 ? 5.105 8.453 1.972 1 97.12 97 SER A N 1
ATOM 753 C CA . SER A 1 97 ? 4.039 9.195 2.633 1 97.12 97 SER A CA 1
ATOM 754 C C . SER A 1 97 ? 2.93 9.562 1.654 1 97.12 97 SER A C 1
ATOM 756 O O . SER A 1 97 ? 3.164 10.273 0.675 1 97.12 97 SER A O 1
ATOM 758 N N . LEU A 1 98 ? 1.727 9.094 1.925 1 98.31 98 LEU A N 1
ATOM 759 C CA . LEU A 1 98 ? 0.651 9.18 0.943 1 98.31 98 LEU A CA 1
ATOM 760 C C . LEU A 1 9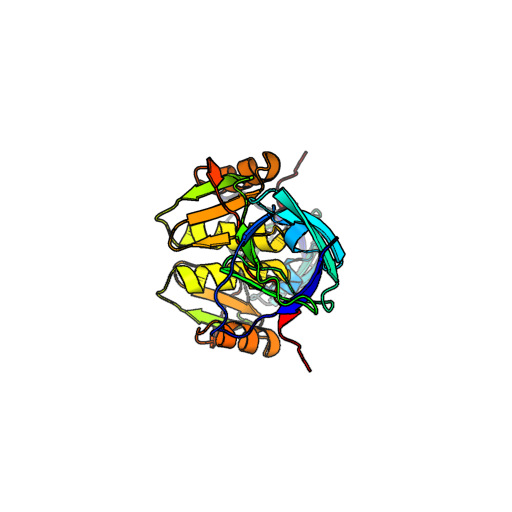8 ? -0.614 9.758 1.571 1 98.31 98 LEU A C 1
ATOM 762 O O . LEU A 1 98 ? -1.028 9.32 2.648 1 98.31 98 LEU A O 1
ATOM 766 N N . GLN A 1 99 ? -1.12 10.797 0.942 1 98.31 99 GLN A N 1
ATOM 767 C CA . GLN A 1 99 ? -2.469 11.25 1.269 1 98.31 99 GLN A CA 1
ATOM 768 C C . GLN A 1 99 ? -3.508 10.578 0.379 1 98.31 99 GLN A C 1
ATOM 770 O O . GLN A 1 99 ? -3.414 10.633 -0.849 1 98.31 99 GLN A O 1
ATOM 775 N N . ILE A 1 100 ? -4.438 9.906 0.965 1 98.12 100 ILE A N 1
ATOM 776 C CA . ILE A 1 100 ? -5.453 9.164 0.231 1 98.12 100 ILE A CA 1
ATOM 777 C C . ILE A 1 100 ? -6.816 9.828 0.42 1 98.12 100 ILE A C 1
ATOM 779 O O . ILE A 1 100 ? -7.34 9.883 1.534 1 98.12 100 ILE A O 1
ATOM 783 N N . LEU A 1 101 ? -7.328 10.383 -0.636 1 97.38 101 LEU A N 1
ATOM 784 C CA . LEU A 1 101 ? -8.641 11.023 -0.672 1 97.38 101 LEU A CA 1
ATOM 785 C C . LEU A 1 101 ? -9.586 10.258 -1.59 1 97.38 101 LEU A C 1
ATOM 787 O O . LEU A 1 101 ? -9.164 9.367 -2.332 1 97.38 101 LEU A O 1
ATOM 791 N N . PRO A 1 102 ? -10.938 10.422 -1.434 1 96.62 102 PRO A N 1
ATOM 792 C CA . PRO A 1 102 ? -11.836 9.773 -2.389 1 96.62 102 PRO A CA 1
ATOM 793 C C . PRO A 1 102 ? -11.461 10.062 -3.842 1 96.62 102 PRO A C 1
ATOM 795 O O . PRO A 1 102 ? -11.633 11.188 -4.316 1 96.62 102 PRO A O 1
ATOM 798 N N . GLY A 1 103 ? -10.82 9.094 -4.492 1 96.06 103 GLY A N 1
ATOM 799 C CA . GLY A 1 103 ? -10.492 9.195 -5.906 1 96.06 103 GLY A CA 1
ATOM 800 C C . GLY A 1 103 ? -9.234 10.008 -6.168 1 96.06 103 GLY A C 1
ATOM 801 O O . GLY A 1 103 ? -8.992 10.43 -7.301 1 96.06 103 GLY A O 1
ATOM 802 N N . GLU A 1 104 ? -8.547 10.305 -5.172 1 98.12 104 GLU A N 1
ATOM 803 C CA . GLU A 1 104 ? -7.383 11.156 -5.352 1 98.12 104 GLU A CA 1
ATOM 804 C C . GLU A 1 104 ? -6.246 10.75 -4.418 1 98.12 104 GLU A C 1
ATOM 806 O O . GLU A 1 104 ? -6.477 10.461 -3.242 1 98.12 104 GLU A O 1
ATOM 811 N N . LEU A 1 105 ? -5.059 10.617 -4.98 1 98.56 105 LEU A N 1
ATOM 812 C CA . LEU A 1 105 ? -3.836 10.414 -4.211 1 98.56 105 LEU A CA 1
ATOM 813 C C . LEU A 1 105 ? -2.91 11.617 -4.328 1 98.56 105 LEU A C 1
ATOM 815 O O . LEU A 1 105 ? -2.768 12.195 -5.406 1 98.56 105 LEU A O 1
ATOM 819 N N . ARG A 1 106 ? -2.307 11.953 -3.195 1 98.75 106 ARG A N 1
ATOM 820 C CA . ARG A 1 106 ? -1.295 13.008 -3.191 1 98.75 106 ARG A CA 1
ATOM 821 C C . ARG A 1 106 ? -0.016 12.531 -2.508 1 98.75 106 ARG A C 1
ATOM 823 O O . ARG A 1 106 ? -0.07 11.852 -1.482 1 98.75 106 ARG A O 1
ATOM 830 N N . TYR A 1 107 ? 1.127 12.797 -3.117 1 98.69 107 TYR A N 1
ATOM 831 C CA . TYR A 1 107 ? 2.439 12.57 -2.523 1 98.69 107 TYR A CA 1
ATOM 832 C C . TYR A 1 107 ? 3.43 13.641 -2.971 1 98.69 107 TYR A C 1
ATOM 834 O O . TYR A 1 107 ? 3.174 14.367 -3.934 1 98.69 107 TYR A O 1
ATOM 842 N N . LEU A 1 108 ? 4.477 13.836 -2.135 1 98.62 108 LEU A N 1
ATOM 843 C CA . LEU A 1 108 ? 5.484 14.82 -2.525 1 98.62 108 LEU A CA 1
ATOM 844 C C . LEU A 1 108 ? 6.031 14.508 -3.914 1 98.62 108 LEU A C 1
ATOM 846 O O . LEU A 1 108 ? 6.348 13.359 -4.219 1 98.62 108 LEU A O 1
ATOM 850 N N . SER A 1 109 ? 6.121 15.516 -4.711 1 98.56 109 SER A N 1
ATOM 851 C CA . SER A 1 109 ? 6.477 15.336 -6.113 1 98.56 109 SER A CA 1
ATOM 852 C C . SER A 1 109 ? 7.777 14.555 -6.262 1 98.56 109 SER A C 1
ATOM 854 O O . SER A 1 109 ? 8.781 14.891 -5.637 1 98.56 109 SER A O 1
ATOM 856 N N . ASP A 1 110 ? 7.703 13.5 -7.055 1 98.31 110 ASP A N 1
ATOM 857 C CA . ASP A 1 110 ? 8.828 12.617 -7.355 1 98.31 110 ASP A CA 1
ATOM 858 C C . ASP A 1 110 ? 8.664 11.961 -8.727 1 98.31 110 ASP A C 1
ATOM 860 O O . ASP A 1 110 ? 7.762 11.141 -8.922 1 98.31 110 ASP A O 1
ATOM 864 N N . HIS A 1 111 ? 9.555 12.172 -9.594 1 97.88 111 HIS A N 1
ATOM 865 C CA . HIS A 1 111 ? 9.398 11.75 -10.984 1 97.88 111 HIS A CA 1
ATOM 866 C C . HIS A 1 111 ? 9.461 10.234 -11.109 1 97.88 111 HIS A C 1
ATOM 868 O O . HIS A 1 111 ? 8.812 9.648 -11.977 1 97.88 111 HIS A O 1
ATOM 874 N N . VAL A 1 112 ? 10.32 9.633 -10.305 1 98.19 112 VAL A N 1
ATOM 875 C CA . VAL A 1 112 ? 10.422 8.18 -10.336 1 98.19 112 VAL A CA 1
ATOM 876 C C . VAL A 1 112 ? 9.086 7.555 -9.945 1 98.19 112 VAL A C 1
ATOM 878 O O . VAL A 1 112 ? 8.602 6.637 -10.609 1 98.19 112 VAL A O 1
ATOM 881 N N . LEU A 1 113 ? 8.461 8.086 -8.898 1 98.31 113 LEU A N 1
ATOM 882 C CA . LEU A 1 113 ? 7.152 7.602 -8.469 1 98.31 113 LEU A CA 1
ATOM 883 C C . LEU A 1 113 ? 6.086 7.91 -9.516 1 98.31 113 LEU A C 1
ATOM 885 O O . LEU A 1 113 ? 5.18 7.105 -9.742 1 98.31 113 LEU A O 1
ATOM 889 N N . ASP A 1 114 ? 6.199 9.094 -10.094 1 98.5 114 ASP A N 1
ATOM 890 C CA . ASP A 1 114 ? 5.27 9.453 -11.164 1 98.5 114 ASP A CA 1
ATOM 891 C C . ASP A 1 114 ? 5.285 8.414 -12.281 1 98.5 114 ASP A C 1
ATOM 893 O O . ASP A 1 114 ? 4.23 7.977 -12.742 1 98.5 114 ASP A O 1
ATOM 897 N N . HIS A 1 115 ? 6.48 8.047 -12.672 1 98.06 115 HIS A N 1
ATOM 898 C CA . HIS A 1 115 ? 6.633 7.062 -13.742 1 98.06 115 HIS A CA 1
ATOM 899 C C . HIS A 1 115 ? 6.027 5.719 -13.344 1 98.06 115 HIS A C 1
ATOM 901 O O . HIS A 1 115 ? 5.391 5.055 -14.164 1 98.06 115 HIS A O 1
ATOM 907 N N . MET A 1 116 ? 6.246 5.34 -12.18 1 97.12 116 MET A N 1
ATOM 908 C CA . MET A 1 116 ? 5.656 4.098 -11.688 1 97.12 116 MET A CA 1
ATOM 909 C C . MET A 1 116 ? 4.133 4.148 -11.773 1 97.12 116 MET A C 1
ATOM 911 O O . MET A 1 116 ? 3.506 3.199 -12.25 1 97.12 116 MET A O 1
ATOM 915 N N . ILE A 1 117 ? 3.57 5.281 -11.32 1 98 117 ILE A N 1
ATOM 916 C CA . ILE A 1 117 ? 2.125 5.477 -11.312 1 98 117 ILE A CA 1
ATOM 917 C C . ILE A 1 117 ? 1.599 5.445 -12.75 1 98 117 ILE A C 1
ATOM 919 O O . ILE A 1 117 ? 0.575 4.816 -13.031 1 98 117 ILE A O 1
ATOM 923 N N . GLU A 1 118 ? 2.295 6.117 -13.609 1 97.38 118 GLU A N 1
ATOM 924 C CA . GLU A 1 118 ? 1.91 6.117 -15.016 1 97.38 118 GLU A CA 1
ATOM 925 C C . GLU A 1 118 ? 1.97 4.711 -15.609 1 97.38 118 GLU A C 1
ATOM 927 O O . GLU A 1 118 ? 1.151 4.355 -16.453 1 97.38 118 GLU A O 1
ATOM 932 N N . GLY A 1 119 ? 2.941 3.969 -15.195 1 95.88 119 GLY A N 1
ATOM 933 C CA . GLY A 1 119 ? 3.047 2.58 -15.609 1 95.88 119 GLY A CA 1
ATOM 934 C C . GLY A 1 119 ? 1.845 1.745 -15.211 1 95.88 119 GLY A C 1
ATOM 935 O O . GLY A 1 119 ? 1.555 0.723 -15.836 1 95.88 119 GLY A O 1
ATOM 936 N N . LEU A 1 120 ? 1.141 2.164 -14.188 1 95.5 120 LEU A N 1
ATOM 937 C CA . LEU A 1 120 ? -0.073 1.486 -13.742 1 95.5 120 LEU A CA 1
ATOM 938 C C . LEU A 1 120 ? -1.285 1.968 -14.539 1 95.5 120 LEU A C 1
ATOM 940 O O . LEU A 1 120 ? -2.412 1.548 -14.266 1 95.5 120 LEU A O 1
ATOM 944 N N . GLY A 1 121 ? -1.021 2.865 -15.5 1 96.31 121 GLY A N 1
ATOM 945 C CA . GLY A 1 121 ? -2.086 3.354 -16.359 1 96.31 121 GLY A CA 1
ATOM 946 C C . GLY A 1 121 ? -2.807 4.562 -15.789 1 96.31 121 GLY A C 1
ATOM 947 O O . GLY A 1 121 ? -3.924 4.875 -16.203 1 96.31 121 GLY A O 1
ATOM 948 N N . LEU A 1 122 ? -2.23 5.227 -14.789 1 97.62 122 LEU A N 1
ATOM 949 C CA . LEU A 1 122 ? -2.855 6.387 -14.164 1 97.62 122 LEU A CA 1
ATOM 950 C C . LEU A 1 122 ? -2.176 7.676 -14.609 1 97.62 122 LEU A C 1
ATOM 952 O O . LEU A 1 122 ? -1.05 7.648 -15.109 1 97.62 122 LEU A O 1
ATOM 956 N N . THR A 1 123 ? -2.896 8.711 -14.453 1 97 123 THR A N 1
ATOM 957 C CA . THR A 1 123 ? -2.369 10.016 -14.828 1 97 123 THR A CA 1
ATOM 958 C C . THR A 1 123 ? -1.915 10.797 -13.602 1 97 123 THR A C 1
ATOM 960 O O . THR A 1 123 ? -2.6 10.797 -12.578 1 97 123 THR A O 1
ATOM 963 N N . VAL A 1 124 ? -0.798 11.406 -13.766 1 98.5 124 VAL A N 1
ATOM 964 C CA . VAL A 1 124 ? -0.241 12.203 -12.688 1 98.5 124 VAL A CA 1
ATOM 965 C C . VAL A 1 124 ? -0.217 13.68 -13.094 1 98.5 124 VAL A C 1
ATOM 967 O O . VAL A 1 124 ? 0.193 14.016 -14.203 1 98.5 124 VAL A O 1
ATOM 970 N N . THR A 1 125 ? -0.745 14.516 -12.312 1 98.69 125 THR A N 1
ATOM 971 C CA . THR A 1 125 ? -0.596 15.961 -12.445 1 98.69 125 THR A CA 1
ATOM 972 C C . THR A 1 125 ? 0.185 16.531 -11.266 1 98.69 125 THR A C 1
ATOM 974 O O . THR A 1 125 ? 0.535 15.805 -10.336 1 98.69 125 THR A O 1
ATOM 977 N N . HIS A 1 126 ? 0.521 17.766 -11.367 1 98.69 126 HIS A N 1
ATOM 978 C CA . HIS A 1 126 ? 1.299 18.422 -10.32 1 98.69 126 HIS A CA 1
ATOM 979 C C . HIS A 1 126 ? 0.61 19.688 -9.82 1 98.69 126 HIS A C 1
ATOM 981 O O . HIS A 1 126 ? 0.034 20.438 -10.617 1 98.69 126 HIS A O 1
ATOM 987 N N . ALA A 1 127 ? 0.677 19.906 -8.531 1 98.56 127 ALA A N 1
ATOM 988 C CA . ALA A 1 127 ? 0.064 21.078 -7.922 1 98.56 127 ALA A CA 1
ATOM 989 C C . ALA A 1 127 ? 0.768 21.469 -6.621 1 98.56 127 ALA A C 1
ATOM 991 O O . ALA A 1 127 ? 1.495 20.656 -6.043 1 98.56 127 ALA A O 1
ATOM 992 N N . GLU A 1 128 ? 0.667 22.719 -6.25 1 98.62 128 GLU A N 1
ATOM 993 C CA . GLU A 1 128 ? 1.046 23.188 -4.918 1 98.62 128 GLU A CA 1
ATOM 994 C C . GLU A 1 128 ? -0.142 23.156 -3.961 1 98.62 128 GLU A C 1
ATOM 996 O O . GLU A 1 128 ? -1.097 23.922 -4.121 1 98.62 128 GLU A O 1
ATOM 1001 N N . LEU A 1 129 ? -0.207 22.25 -3.027 1 98.19 129 LEU A N 1
ATOM 1002 C CA . LEU A 1 129 ? -1.328 22.031 -2.123 1 98.19 129 LEU A CA 1
ATOM 1003 C C . LEU A 1 129 ? -0.835 21.625 -0.735 1 98.19 129 LEU A C 1
ATOM 1005 O O . LEU A 1 129 ? 0.285 21.125 -0.589 1 98.19 129 LEU A O 1
ATOM 1009 N N . PRO A 1 130 ? -1.659 21.953 0.311 1 97.94 130 PRO A N 1
ATOM 1010 C CA . PRO A 1 130 ? -1.312 21.375 1.611 1 97.94 130 PRO A CA 1
ATOM 1011 C C . PRO A 1 130 ? -1.221 19.859 1.576 1 97.94 130 PRO A C 1
ATOM 1013 O O . PRO A 1 130 ? -1.984 19.203 0.858 1 97.94 130 PRO A O 1
ATOM 1016 N N . PHE A 1 131 ? -0.312 19.266 2.283 1 97.88 131 PHE A N 1
ATOM 1017 C CA . PHE A 1 131 ? -0.046 17.828 2.268 1 97.88 131 PHE A CA 1
ATOM 1018 C C . PHE A 1 131 ? -0.308 17.219 3.639 1 97.88 131 PHE A C 1
ATOM 1020 O O . PHE A 1 131 ? 0.333 17.594 4.625 1 97.88 131 PHE A O 1
ATOM 1027 N N . GLU A 1 132 ? -1.291 16.328 3.705 1 95.94 132 GLU A N 1
ATOM 1028 C CA . GLU A 1 132 ? -1.675 15.625 4.922 1 95.94 132 GLU A CA 1
ATOM 1029 C C . GLU A 1 132 ? -1.704 14.117 4.695 1 95.94 132 GLU A C 1
ATOM 1031 O O . GLU A 1 132 ? -2.771 13.531 4.492 1 95.94 132 GLU A O 1
ATOM 1036 N N . PRO A 1 133 ? -0.552 13.508 4.754 1 95.88 133 PRO A N 1
ATOM 1037 C CA . PRO A 1 133 ? -0.501 12.078 4.441 1 95.88 133 PRO A CA 1
ATOM 1038 C C . PRO A 1 133 ? -1.145 11.211 5.523 1 95.88 133 PRO A C 1
ATOM 1040 O O . PRO A 1 133 ? -1.4 11.695 6.629 1 95.88 133 PRO A O 1
ATOM 1043 N N . GLU A 1 134 ? -1.449 9.914 5.094 1 92.88 134 GLU A N 1
ATOM 1044 C CA . GLU A 1 134 ? -1.955 8.898 6.008 1 92.88 134 GLU A CA 1
ATOM 1045 C C . GLU A 1 134 ? -1.023 8.719 7.203 1 92.88 134 GLU A C 1
ATOM 1047 O O . GLU A 1 134 ? 0.192 8.883 7.082 1 92.88 134 GLU A O 1
ATOM 1052 N N . ALA A 1 135 ? -1.7 8.594 8.352 1 79.62 135 ALA A N 1
ATOM 1053 C CA . ALA A 1 135 ? -0.885 8.281 9.523 1 79.62 135 ALA A CA 1
ATOM 1054 C C . ALA A 1 135 ? -0.264 6.895 9.414 1 79.62 135 ALA A C 1
ATOM 1056 O O . ALA A 1 135 ? -0.869 5.98 8.844 1 79.62 135 ALA A O 1
ATOM 1057 N N . GLY A 1 136 ? 1.036 6.809 9.484 1 62.62 136 GLY A N 1
ATOM 1058 C CA . GLY A 1 136 ? 1.655 5.492 9.492 1 62.62 136 GLY A CA 1
ATOM 1059 C C . GLY A 1 136 ? 1.063 4.562 10.531 1 62.62 136 GLY A C 1
ATOM 1060 O O . GLY A 1 136 ? 0.345 5.004 11.43 1 62.62 136 GLY A O 1
ATOM 1061 N N . ALA A 1 137 ? 0.918 3.191 10.289 1 50.69 137 ALA A N 1
ATOM 1062 C CA . ALA A 1 137 ? 0.473 2.203 11.273 1 50.69 137 ALA A CA 1
ATOM 1063 C C . ALA A 1 137 ? 1.193 2.389 12.602 1 50.69 137 ALA A C 1
ATOM 1065 O O . ALA A 1 137 ? 0.82 1.779 13.609 1 50.69 137 ALA A O 1
ATOM 1066 N N . TYR A 1 138 ? 2.318 2.965 12.656 1 42.16 138 TYR A N 1
ATOM 1067 C CA . TYR A 1 138 ? 3.064 2.93 13.914 1 42.16 138 TYR A CA 1
ATOM 1068 C C . TYR A 1 138 ? 2.32 3.678 15.008 1 42.16 138 TYR A C 1
ATOM 1070 O O . TYR A 1 138 ? 2.717 3.633 16.172 1 42.16 138 TYR A O 1
ATOM 1078 N N . HIS A 1 139 ? 1.62 4.578 14.766 1 44.19 139 HIS A N 1
ATOM 1079 C CA . HIS A 1 139 ? 1.317 5.469 15.875 1 44.19 139 HIS A CA 1
ATOM 1080 C C . HIS A 1 139 ? 0.384 4.797 16.875 1 44.19 139 HIS A C 1
ATOM 1082 O O . HIS A 1 139 ? 0.217 5.285 18 1 44.19 139 HIS A O 1
ATOM 1088 N N . GLY A 1 140 ? -0.517 3.875 16.531 1 35.69 140 GLY A N 1
ATOM 1089 C CA . GLY A 1 140 ? -1.455 3.602 17.609 1 35.69 140 GLY A CA 1
ATOM 1090 C C . GLY A 1 140 ? -0.844 2.803 18.75 1 35.69 140 GLY A C 1
ATOM 1091 O O . GLY A 1 140 ? -1.562 2.279 19.594 1 35.69 140 GLY A O 1
ATOM 1092 N N . HIS A 1 141 ? 0.193 2.139 18.562 1 34.44 141 HIS A N 1
ATOM 1093 C CA . HIS A 1 141 ? 0.456 1.382 19.781 1 34.44 141 HIS A CA 1
ATOM 1094 C C . HIS A 1 141 ? 0.747 2.311 20.969 1 34.44 141 HIS A C 1
ATOM 1096 O O . HIS A 1 141 ? 1.89 2.732 21.156 1 34.44 141 HIS A O 1
ATOM 1102 N N . ASP A 1 142 ? 0.028 3.295 21.172 1 29.5 142 ASP A N 1
ATOM 1103 C CA . ASP A 1 142 ? 0.076 3.799 22.547 1 29.5 142 ASP A CA 1
ATOM 1104 C C . ASP A 1 142 ? -0.211 2.684 23.547 1 29.5 142 ASP A C 1
ATOM 1106 O O . ASP A 1 142 ? -1.306 2.117 23.562 1 29.5 142 ASP A O 1
ATOM 1110 N N . HIS A 1 143 ? 0.454 1.47 23.781 1 27.55 143 HIS A N 1
ATOM 1111 C CA . HIS A 1 143 ? 0.438 1.075 25.188 1 27.55 143 HIS A CA 1
ATOM 1112 C C . HIS A 1 143 ? 1.186 2.086 26.047 1 27.55 143 HIS A C 1
ATOM 1114 O O . HIS A 1 143 ? 2.178 2.67 25.609 1 27.55 143 HIS A O 1
ATOM 1120 N N . MET B 1 1 ? 13.5 -39.406 -12.797 1 84.31 1 MET B N 1
ATOM 1121 C CA . MET B 1 1 ? 12.906 -38.125 -12.43 1 84.31 1 MET B CA 1
ATOM 1122 C C . MET B 1 1 ? 13.008 -37.125 -13.57 1 84.31 1 MET B C 1
ATOM 1124 O O . MET B 1 1 ? 14.078 -36.938 -14.164 1 84.31 1 MET B O 1
ATOM 1128 N N . LEU B 1 2 ? 11.836 -36.625 -13.977 1 92.94 2 LEU B N 1
ATOM 1129 C CA . LEU B 1 2 ? 11.805 -35.719 -15.141 1 92.94 2 LEU B CA 1
ATOM 1130 C C . LEU B 1 2 ? 12.211 -34.312 -14.75 1 92.94 2 LEU B C 1
ATOM 1132 O O . LEU B 1 2 ? 11.938 -33.875 -13.633 1 92.94 2 LEU B O 1
ATOM 1136 N N . LYS B 1 3 ? 12.961 -33.656 -15.672 1 94.75 3 LYS B N 1
ATOM 1137 C CA . LYS B 1 3 ? 13.453 -32.312 -15.391 1 94.75 3 LYS B CA 1
ATOM 1138 C C . LYS B 1 3 ? 12.648 -31.266 -16.141 1 94.75 3 LYS B C 1
ATOM 1140 O O . LYS B 1 3 ? 12.367 -31.422 -17.328 1 94.75 3 LYS B O 1
ATOM 1145 N N . LEU B 1 4 ? 12.18 -30.328 -15.461 1 95.69 4 LEU B N 1
ATOM 1146 C CA . LEU B 1 4 ? 11.578 -29.141 -16.031 1 95.69 4 LEU B CA 1
ATOM 1147 C C . LEU B 1 4 ? 12.531 -27.953 -15.945 1 95.69 4 LEU B C 1
ATOM 1149 O O . LEU B 1 4 ? 12.852 -27.484 -14.852 1 95.69 4 LEU B O 1
ATOM 1153 N N . THR B 1 5 ? 12.969 -27.359 -17.109 1 94.62 5 THR B N 1
ATOM 1154 C CA . THR B 1 5 ? 14.109 -26.453 -17.062 1 94.62 5 THR B CA 1
ATOM 1155 C C . THR B 1 5 ? 13.781 -25.156 -17.797 1 94.62 5 THR B C 1
ATOM 1157 O O . THR B 1 5 ? 14.57 -24.203 -17.75 1 94.62 5 THR B O 1
ATOM 1160 N N . GLU B 1 6 ? 12.625 -25.125 -18.453 1 93.69 6 GLU B N 1
ATOM 1161 C CA . GLU B 1 6 ? 12.289 -23.922 -19.219 1 93.69 6 GLU B CA 1
ATOM 1162 C C . GLU B 1 6 ? 10.781 -23.719 -19.297 1 93.69 6 GLU B C 1
ATOM 1164 O O . GLU B 1 6 ? 10.008 -24.625 -18.984 1 93.69 6 GLU B O 1
ATOM 1169 N N . PHE B 1 7 ? 10.422 -22.516 -19.719 1 93.31 7 PHE B N 1
ATOM 1170 C CA . PHE B 1 7 ? 9.023 -22.172 -19.969 1 93.31 7 PHE B CA 1
ATOM 1171 C C . PHE B 1 7 ? 8.625 -22.547 -21.391 1 93.31 7 PHE B C 1
ATOM 1173 O O . PHE B 1 7 ? 9.375 -22.328 -22.344 1 93.31 7 PHE B O 1
ATOM 1180 N N . ALA B 1 8 ? 7.523 -23.156 -21.438 1 93.56 8 ALA B N 1
ATOM 1181 C CA . ALA B 1 8 ? 7.059 -23.594 -22.75 1 93.56 8 ALA B CA 1
ATOM 1182 C C . ALA B 1 8 ? 6.465 -22.438 -23.547 1 93.56 8 ALA B C 1
ATOM 1184 O O . ALA B 1 8 ? 6.004 -21.453 -22.953 1 93.56 8 ALA B O 1
ATOM 1185 N N . SER B 1 9 ? 6.488 -22.578 -24.859 1 89.06 9 SER B N 1
ATOM 1186 C CA . SER B 1 9 ? 5.812 -21.609 -25.719 1 89.06 9 SER B CA 1
ATOM 1187 C C . SER B 1 9 ? 4.297 -21.703 -25.578 1 89.06 9 SER B C 1
ATOM 1189 O O . SER B 1 9 ? 3.777 -22.703 -25.094 1 89.06 9 SER B O 1
ATOM 1191 N N . SER B 1 10 ? 3.615 -20.656 -25.953 1 85.06 10 SER B N 1
ATOM 1192 C CA . SER B 1 10 ? 2.172 -20.547 -25.797 1 85.06 10 SER B CA 1
ATOM 1193 C C . SER B 1 10 ? 1.438 -21.656 -26.547 1 85.06 10 SER B C 1
ATOM 1195 O O . SER B 1 10 ? 0.289 -21.969 -26.219 1 85.06 10 SER B O 1
ATOM 1197 N N . ASP B 1 11 ? 2.092 -22.406 -27.469 1 87 11 ASP B N 1
ATOM 1198 C CA . ASP B 1 11 ? 1.43 -23.375 -28.344 1 87 11 ASP B CA 1
ATOM 1199 C C . ASP B 1 11 ? 1.569 -24.781 -27.781 1 87 11 ASP B C 1
ATOM 1201 O O . ASP B 1 11 ? 1.007 -25.734 -28.328 1 87 11 ASP B O 1
ATOM 1205 N N . VAL B 1 12 ? 2.236 -24.844 -26.703 1 90.38 12 VAL B N 1
ATOM 1206 C CA . VAL B 1 12 ? 2.49 -26.172 -26.141 1 90.38 12 VAL B CA 1
ATOM 1207 C C . VAL B 1 12 ? 1.319 -26.594 -25.25 1 90.38 12 VAL B C 1
ATOM 1209 O O . VAL B 1 12 ? 0.827 -25.797 -24.453 1 90.38 12 VAL B O 1
ATOM 1212 N N . THR B 1 13 ? 0.837 -27.828 -25.469 1 93.5 13 THR B N 1
ATOM 1213 C CA . THR B 1 13 ? -0.262 -28.359 -24.672 1 93.5 13 THR B CA 1
ATOM 1214 C C . THR B 1 13 ? 0.269 -29.141 -23.469 1 93.5 13 THR B C 1
ATOM 1216 O O . THR B 1 13 ? 1.021 -30.109 -23.625 1 93.5 13 THR B O 1
ATOM 1219 N N . PRO B 1 14 ? -0.067 -28.75 -22.328 1 96.69 14 PRO B N 1
ATOM 1220 C CA . PRO B 1 14 ? 0.392 -29.484 -21.156 1 96.69 14 PRO B CA 1
ATOM 1221 C C . PRO B 1 14 ? -0.209 -30.891 -21.062 1 96.69 14 PRO B C 1
ATOM 1223 O O . PRO B 1 14 ? -1.352 -31.109 -21.469 1 96.69 14 PRO B O 1
ATOM 1226 N N . VAL B 1 15 ? 0.576 -31.859 -20.516 1 96.75 15 VAL B N 1
ATOM 1227 C CA . VAL B 1 15 ? 0.114 -33.25 -20.406 1 96.75 15 VAL B CA 1
ATOM 1228 C C . VAL B 1 15 ? -0.129 -33.594 -18.938 1 96.75 15 VAL B C 1
ATOM 1230 O O . VAL B 1 15 ? -0.651 -34.656 -18.625 1 96.75 15 VAL B O 1
ATOM 1233 N N . ASP B 1 16 ? 0.281 -32.719 -17.984 1 97.75 16 ASP B N 1
ATOM 1234 C CA . ASP B 1 16 ? 0.115 -32.906 -16.547 1 97.75 16 ASP B CA 1
ATOM 1235 C C . ASP B 1 16 ? 0.057 -31.562 -15.828 1 97.75 16 ASP B C 1
ATOM 1237 O O . ASP B 1 16 ? 0.171 -30.5 -16.469 1 97.75 16 ASP B O 1
ATOM 1241 N N . VAL B 1 17 ? -0.281 -31.594 -14.531 1 98 17 VAL B N 1
ATOM 1242 C CA . VAL B 1 17 ? -0.447 -30.359 -13.766 1 98 17 VAL B CA 1
ATOM 1243 C C . VAL B 1 17 ? 0.389 -30.422 -12.492 1 98 17 VAL B C 1
ATOM 1245 O O . VAL B 1 17 ? 0.457 -31.469 -11.836 1 98 17 VAL B O 1
ATOM 1248 N N . LEU B 1 18 ? 1.024 -29.359 -12.25 1 97.38 18 LEU B N 1
ATOM 1249 C CA . LEU B 1 18 ? 1.704 -29.141 -10.977 1 97.38 18 LEU B CA 1
ATOM 1250 C C . LEU B 1 18 ? 0.99 -28.078 -10.156 1 97.38 18 LEU B C 1
ATOM 1252 O O . LEU B 1 18 ? 1.078 -26.891 -10.469 1 97.38 18 LEU B O 1
ATOM 1256 N N . THR B 1 19 ? 0.224 -28.484 -9.125 1 97.88 19 THR B N 1
ATOM 1257 C CA . THR B 1 19 ? -0.455 -27.562 -8.211 1 97.88 19 THR B CA 1
ATOM 1258 C C . THR B 1 19 ? 0.436 -27.234 -7.02 1 97.88 19 THR B C 1
ATOM 1260 O O . THR B 1 19 ? 0.774 -28.109 -6.227 1 97.88 19 THR B O 1
ATOM 1263 N N . LEU B 1 20 ? 0.813 -25.969 -6.914 1 97.44 20 LEU B N 1
ATOM 1264 C CA . LEU B 1 20 ? 1.825 -25.562 -5.941 1 97.44 20 LEU B CA 1
ATOM 1265 C C . LEU B 1 20 ? 1.344 -24.391 -5.105 1 97.44 20 LEU B C 1
ATOM 1267 O O . LEU B 1 20 ? 0.708 -23.469 -5.625 1 97.44 20 LEU B O 1
ATOM 1271 N N . PRO B 1 21 ? 1.639 -24.406 -3.807 1 97.44 21 PRO B N 1
ATOM 1272 C CA . PRO B 1 21 ? 1.387 -23.203 -3.01 1 97.44 21 PRO B CA 1
ATOM 1273 C C . PRO B 1 21 ? 2.277 -22.016 -3.412 1 97.44 21 PRO B C 1
ATOM 1275 O O . PRO B 1 21 ? 3.27 -22.219 -4.121 1 97.44 21 PRO B O 1
ATOM 1278 N N . PHE B 1 22 ? 1.878 -20.844 -2.979 1 96.94 22 PHE B N 1
ATOM 1279 C CA . PHE B 1 22 ? 2.566 -19.625 -3.361 1 96.94 22 PHE B CA 1
ATOM 1280 C C . PHE B 1 22 ? 4.039 -19.688 -2.973 1 96.94 22 PHE B C 1
ATOM 1282 O O . PHE B 1 22 ? 4.91 -19.312 -3.76 1 96.94 22 PHE B O 1
ATOM 1289 N N . GLU B 1 23 ? 4.352 -20.141 -1.792 1 95.56 23 GLU B N 1
ATOM 1290 C CA . GLU B 1 23 ? 5.727 -20.188 -1.304 1 95.56 23 GLU B CA 1
ATOM 1291 C C . GLU B 1 23 ? 6.613 -21.016 -2.24 1 95.56 23 GLU B C 1
ATOM 1293 O O . GLU B 1 23 ? 7.723 -20.594 -2.578 1 95.56 23 GLU B O 1
ATOM 1298 N N . THR B 1 24 ? 6.117 -22.156 -2.668 1 95.88 24 THR B N 1
ATOM 1299 C CA . THR B 1 24 ? 6.883 -23.016 -3.553 1 95.88 24 THR B CA 1
ATOM 1300 C C . THR B 1 24 ? 7.047 -22.391 -4.93 1 95.88 24 THR B C 1
ATOM 1302 O O . THR B 1 24 ? 8.086 -22.531 -5.57 1 95.88 24 THR B O 1
ATOM 1305 N N . ARG B 1 25 ? 6.023 -21.688 -5.34 1 95.38 25 ARG B N 1
ATOM 1306 C CA . ARG B 1 25 ? 6.031 -21.094 -6.672 1 95.38 25 ARG B CA 1
ATOM 1307 C C . ARG B 1 25 ? 7.02 -19.938 -6.75 1 95.38 25 ARG B C 1
ATOM 1309 O O . ARG B 1 25 ? 7.289 -19.422 -7.832 1 95.38 25 ARG B O 1
ATOM 1316 N N . GLN B 1 26 ? 7.543 -19.516 -5.629 1 93.38 26 GLN B N 1
ATOM 1317 C CA . GLN B 1 26 ? 8.555 -18.469 -5.59 1 93.38 26 GLN B CA 1
ATOM 1318 C C . GLN B 1 26 ? 9.953 -19.047 -5.762 1 93.38 26 GLN B C 1
ATOM 1320 O O . GLN B 1 26 ? 10.938 -18.297 -5.855 1 93.38 26 GLN B O 1
ATOM 1325 N N . LYS B 1 27 ? 10 -20.391 -5.816 1 93.19 27 LYS B N 1
ATOM 1326 C CA . LYS B 1 27 ? 11.289 -21.062 -5.945 1 93.19 27 LYS B CA 1
ATOM 1327 C C . LYS B 1 27 ? 11.555 -21.469 -7.395 1 93.19 27 LYS B C 1
ATOM 1329 O O . LYS B 1 27 ? 10.625 -21.641 -8.18 1 93.19 27 LYS B O 1
ATOM 1334 N N . CYS B 1 28 ? 12.828 -21.578 -7.629 1 91.81 28 CYS B N 1
ATOM 1335 C CA . CYS B 1 28 ? 13.219 -21.922 -8.992 1 91.81 28 CYS B CA 1
ATOM 1336 C C . CYS B 1 28 ? 13.773 -23.344 -9.055 1 91.81 28 CYS B C 1
ATOM 1338 O O . CYS B 1 28 ? 13.914 -23.906 -10.141 1 91.81 28 CYS B O 1
ATOM 1340 N N . ARG B 1 29 ? 14.109 -23.844 -7.918 1 94.5 29 ARG B N 1
ATOM 1341 C CA . ARG B 1 29 ? 14.68 -25.188 -7.848 1 94.5 29 ARG B CA 1
ATOM 1342 C C . ARG B 1 29 ? 14.039 -26 -6.727 1 94.5 29 ARG B C 1
ATOM 1344 O O . ARG B 1 29 ? 14.172 -25.656 -5.551 1 94.5 29 ARG B O 1
ATOM 1351 N N . PHE B 1 30 ? 13.406 -27.016 -7.066 1 96.38 30 PHE B N 1
ATOM 1352 C CA . PHE B 1 30 ? 12.789 -27.891 -6.07 1 96.38 30 PHE B CA 1
ATOM 1353 C C . PHE B 1 30 ? 12.258 -29.156 -6.719 1 96.38 30 PHE B C 1
ATOM 1355 O O . PHE B 1 30 ? 12.195 -29.266 -7.945 1 96.38 30 PHE B O 1
ATOM 1362 N N . HIS B 1 31 ? 12.016 -30.141 -5.926 1 96.75 31 HIS B N 1
ATOM 1363 C CA . HIS B 1 31 ? 11.359 -31.375 -6.344 1 96.75 31 HIS B CA 1
ATOM 1364 C C . HIS B 1 31 ? 9.859 -31.312 -6.07 1 96.75 31 HIS B C 1
ATOM 1366 O O . HIS B 1 31 ? 9.422 -30.672 -5.117 1 96.75 31 HIS B O 1
ATOM 1372 N N . ALA B 1 32 ? 9.141 -31.984 -6.965 1 97.19 32 ALA B N 1
ATOM 1373 C CA . ALA B 1 32 ? 7.691 -32.031 -6.777 1 97.19 32 ALA B CA 1
ATOM 1374 C C . ALA B 1 32 ? 7.102 -33.281 -7.461 1 97.19 32 ALA B C 1
ATOM 1376 O O . ALA B 1 32 ? 7.82 -34.031 -8.133 1 97.19 32 ALA B O 1
ATOM 1377 N N . VAL B 1 33 ? 5.891 -33.531 -7.168 1 97.44 33 VAL B N 1
ATOM 1378 C CA . VAL B 1 33 ? 5.129 -34.594 -7.805 1 97.44 33 VAL B CA 1
ATOM 1379 C C . VAL B 1 33 ? 3.896 -34 -8.492 1 97.44 33 VAL B C 1
ATOM 1381 O O . VAL B 1 33 ? 3.137 -33.25 -7.883 1 97.44 33 VAL B O 1
ATOM 1384 N N . THR B 1 34 ? 3.762 -34.312 -9.75 1 97.81 34 THR B N 1
ATOM 1385 C CA . THR B 1 34 ? 2.631 -33.781 -10.516 1 97.81 34 THR B CA 1
ATOM 1386 C C . THR B 1 34 ? 1.329 -34.438 -10.07 1 97.81 34 THR B C 1
ATOM 1388 O O . THR B 1 34 ? 1.345 -35.375 -9.266 1 97.81 34 THR B O 1
ATOM 1391 N N . GLU B 1 35 ? 0.169 -33.906 -10.523 1 97.25 35 GLU B N 1
ATOM 1392 C CA . GLU B 1 35 ? -1.135 -34.469 -10.219 1 97.25 35 GLU B CA 1
ATOM 1393 C C . GLU B 1 35 ? -1.237 -35.906 -10.734 1 97.25 35 GLU B C 1
ATOM 1395 O O . GLU B 1 35 ? -1.895 -36.75 -10.117 1 97.25 35 GLU B O 1
ATOM 1400 N N . GLY B 1 36 ? -0.562 -36.188 -11.836 1 96.81 36 GLY B N 1
ATOM 1401 C CA . GLY B 1 36 ? -0.556 -37.5 -12.406 1 96.81 36 GLY B CA 1
ATOM 1402 C C . GLY B 1 36 ? 0.374 -38.469 -11.688 1 96.81 36 GLY B C 1
ATOM 1403 O O . GLY B 1 36 ? 0.463 -39.656 -12.039 1 96.81 36 GLY B O 1
ATOM 1404 N N . GLY B 1 37 ? 1.094 -37.938 -10.672 1 96.75 37 GLY B N 1
ATOM 1405 C CA . GLY B 1 37 ? 1.942 -38.812 -9.852 1 96.75 37 GLY B CA 1
ATOM 1406 C C . GLY B 1 37 ? 3.367 -38.906 -10.367 1 96.75 37 GLY B C 1
ATOM 1407 O O . GLY B 1 37 ? 4.129 -39.781 -9.945 1 96.75 37 GLY B O 1
ATOM 1408 N N . VAL B 1 38 ? 3.738 -38.031 -11.273 1 96.38 38 VAL B N 1
ATOM 1409 C CA . VAL B 1 38 ? 5.074 -38.094 -11.859 1 96.38 38 VAL B CA 1
ATOM 1410 C C . VAL B 1 38 ? 6.027 -37.219 -11.039 1 96.38 38 VAL B C 1
ATOM 1412 O O . VAL B 1 38 ? 5.719 -36.062 -10.742 1 96.38 38 VAL B O 1
ATOM 1415 N N . GLU B 1 39 ? 7.172 -37.719 -10.656 1 96.81 39 GLU B N 1
ATOM 1416 C CA . GLU B 1 39 ? 8.203 -36.938 -9.953 1 96.81 39 GLU B CA 1
ATOM 1417 C C . GLU B 1 39 ? 8.984 -36.062 -10.922 1 96.81 39 GLU B C 1
ATOM 1419 O O . GLU B 1 39 ? 9.461 -36.531 -11.961 1 96.81 39 GLU B O 1
ATOM 1424 N N . VAL B 1 40 ? 9.039 -34.844 -10.547 1 96.75 40 VAL B N 1
ATOM 1425 C CA . VAL B 1 40 ? 9.75 -33.906 -11.406 1 96.75 40 VAL B CA 1
ATOM 1426 C C . VAL B 1 40 ? 10.734 -33.062 -10.57 1 96.75 40 VAL B C 1
ATOM 1428 O O . VAL B 1 40 ? 10.531 -32.875 -9.375 1 96.75 40 VAL B O 1
ATOM 1431 N N . CYS B 1 41 ? 11.75 -32.656 -11.211 1 96.38 41 CYS B N 1
ATOM 1432 C CA . CYS B 1 41 ? 12.711 -31.703 -10.656 1 96.38 41 CYS B CA 1
ATOM 1433 C C . CYS B 1 41 ? 12.734 -30.406 -11.461 1 96.38 41 CYS B C 1
ATOM 1435 O O . CYS B 1 41 ? 12.945 -30.438 -12.68 1 96.38 41 CYS B O 1
ATOM 1437 N N . LEU B 1 42 ? 12.477 -29.344 -10.828 1 95.56 42 LEU B N 1
ATOM 1438 C CA . LEU B 1 42 ? 12.492 -28.047 -11.484 1 95.56 42 LEU B CA 1
ATOM 1439 C C . LEU B 1 42 ? 13.844 -27.359 -11.32 1 95.56 42 LEU B C 1
ATOM 1441 O O . LEU B 1 42 ? 14.383 -27.312 -10.211 1 95.56 42 LEU B O 1
ATOM 1445 N N . PHE B 1 43 ? 14.398 -26.875 -12.414 1 94.75 43 PHE B N 1
ATOM 1446 C CA . PHE B 1 43 ? 15.594 -26.047 -12.5 1 94.75 43 PHE B CA 1
ATOM 1447 C C . PHE B 1 43 ? 15.375 -24.891 -13.453 1 94.75 43 PHE B C 1
ATOM 1449 O O . PHE B 1 43 ? 15.688 -24.969 -14.641 1 94.75 43 PHE B O 1
ATOM 1456 N N . LEU B 1 44 ? 14.789 -23.891 -12.938 1 93.38 44 LEU B N 1
ATOM 1457 C CA . LEU B 1 44 ? 14.414 -22.766 -13.773 1 93.38 44 LEU B CA 1
ATOM 1458 C C . LEU B 1 44 ? 15.367 -21.594 -13.547 1 93.38 44 LEU B C 1
ATOM 1460 O O . LEU B 1 44 ? 16.047 -21.516 -12.523 1 93.38 44 LEU B O 1
ATOM 1464 N N . PRO B 1 45 ? 15.43 -20.688 -14.555 1 87.75 45 PRO B N 1
ATOM 1465 C CA . PRO B 1 45 ? 16.219 -19.469 -14.32 1 87.75 45 PRO B CA 1
ATOM 1466 C C . PRO B 1 45 ? 15.695 -18.656 -13.141 1 87.75 45 PRO B C 1
ATOM 1468 O O . PRO B 1 45 ? 14.492 -18.672 -12.859 1 87.75 45 PRO B O 1
ATOM 1471 N N . ARG B 1 46 ? 16.609 -17.969 -12.484 1 84.69 46 ARG B N 1
ATOM 1472 C CA . ARG B 1 46 ? 16.25 -17.172 -11.305 1 84.69 46 ARG B CA 1
ATOM 1473 C C . ARG B 1 46 ? 15.445 -15.945 -11.695 1 84.69 46 ARG B C 1
ATOM 1475 O O . ARG B 1 46 ? 15.516 -15.484 -12.836 1 84.69 46 ARG B O 1
ATOM 1482 N N . GLY B 1 47 ? 14.648 -15.555 -10.781 1 77.88 47 GLY B N 1
ATOM 1483 C CA . GLY B 1 47 ? 13.977 -14.273 -10.938 1 77.88 47 GLY B CA 1
ATOM 1484 C C . GLY B 1 47 ? 12.562 -14.398 -11.461 1 77.88 47 GLY B C 1
ATOM 1485 O O . GLY B 1 47 ? 11.898 -13.391 -11.719 1 77.88 47 GLY B O 1
ATOM 1486 N N . HIS B 1 48 ? 12.133 -15.625 -11.586 1 78.75 48 HIS B N 1
ATOM 1487 C CA . HIS B 1 48 ? 10.781 -15.789 -12.125 1 78.75 48 HIS B CA 1
ATOM 1488 C C . HIS B 1 48 ? 9.836 -16.344 -11.07 1 78.75 48 HIS B C 1
ATOM 1490 O O . HIS B 1 48 ? 10.211 -17.219 -10.281 1 78.75 48 HIS B O 1
ATOM 1496 N N . LEU B 1 49 ? 8.734 -15.688 -10.961 1 83.38 49 LEU B N 1
ATOM 1497 C CA . LEU B 1 49 ? 7.621 -16.25 -10.195 1 83.38 49 LEU B CA 1
ATOM 1498 C C . LEU B 1 49 ? 6.805 -17.203 -11.055 1 83.38 49 LEU B C 1
ATOM 1500 O O . LEU B 1 49 ? 6.457 -16.891 -12.188 1 83.38 49 LEU B O 1
ATOM 1504 N N . LEU B 1 50 ? 6.617 -18.453 -10.562 1 92.06 50 LEU B N 1
ATOM 1505 C CA . LEU B 1 50 ? 5.781 -19.422 -11.266 1 92.06 50 LEU B CA 1
ATOM 1506 C C . LEU B 1 50 ? 4.305 -19.047 -11.133 1 92.06 50 LEU B C 1
ATOM 1508 O O . LEU B 1 50 ? 3.66 -19.406 -10.141 1 92.06 50 LEU B O 1
ATOM 1512 N N . ARG B 1 51 ? 3.816 -18.422 -12.133 1 93.31 51 ARG B N 1
ATOM 1513 C CA . ARG B 1 51 ? 2.408 -18.047 -12.117 1 93.31 51 ARG B CA 1
ATOM 1514 C C . ARG B 1 51 ? 1.516 -19.203 -12.547 1 93.31 51 ARG B C 1
ATOM 1516 O O . ARG B 1 51 ? 1.916 -20.031 -13.367 1 93.31 51 ARG B O 1
ATOM 1523 N N . SER B 1 52 ? 0.338 -19.203 -11.922 1 95.06 52 SER B N 1
ATOM 1524 C CA . SER B 1 52 ? -0.661 -20.156 -12.391 1 95.06 52 SER B CA 1
ATOM 1525 C C . SER B 1 52 ? -0.951 -19.953 -13.875 1 95.06 52 SER B C 1
ATOM 1527 O O . SER B 1 52 ? -1.06 -18.828 -14.352 1 95.06 52 SER B O 1
ATOM 1529 N N . GLY B 1 53 ? -1.063 -21.109 -14.586 1 94.25 53 GLY B N 1
ATOM 1530 C CA . GLY B 1 53 ? -1.343 -21.062 -16.016 1 94.25 53 GLY B CA 1
ATOM 1531 C C . GLY B 1 53 ? -0.103 -21.234 -16.875 1 94.25 53 GLY B C 1
ATOM 1532 O O . GLY B 1 53 ? -0.202 -21.531 -18.062 1 94.25 53 GLY B O 1
ATOM 1533 N N . LEU B 1 54 ? 1.085 -21.031 -16.312 1 94.25 54 LEU B N 1
ATOM 1534 C CA . LEU B 1 54 ? 2.33 -21.234 -17.047 1 94.25 54 LEU B CA 1
ATOM 1535 C C . LEU B 1 54 ? 2.574 -22.703 -17.312 1 94.25 54 LEU B C 1
ATOM 1537 O O . LEU B 1 54 ? 2.189 -23.562 -16.5 1 94.25 54 LEU B O 1
ATOM 1541 N N . VAL B 1 55 ? 3.197 -22.906 -18.453 1 96.75 55 VAL B N 1
ATOM 1542 C CA . VAL B 1 55 ? 3.555 -24.266 -18.781 1 96.75 55 VAL B CA 1
ATOM 1543 C C . VAL B 1 55 ? 5.074 -24.422 -18.781 1 96.75 55 VAL B C 1
ATOM 1545 O O . VAL B 1 55 ? 5.789 -23.609 -19.375 1 96.75 55 VAL B O 1
ATOM 1548 N N . LEU B 1 56 ? 5.504 -25.359 -18.047 1 96.5 56 LEU B N 1
ATOM 1549 C CA . LEU B 1 56 ? 6.926 -25.688 -17.984 1 96.5 56 LEU B CA 1
ATOM 1550 C C . LEU B 1 56 ? 7.254 -26.875 -18.859 1 96.5 56 LEU B C 1
ATOM 1552 O O . LEU B 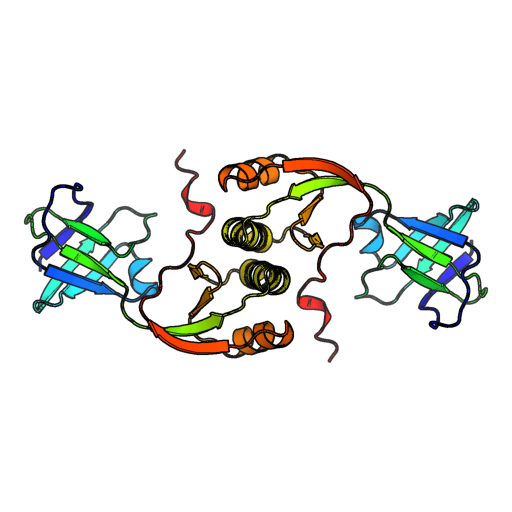1 56 ? 6.41 -27.766 -19.062 1 96.5 56 LEU B O 1
ATOM 1556 N N . THR B 1 57 ? 8.492 -26.844 -19.359 1 96.12 57 THR B N 1
ATOM 1557 C CA . THR B 1 57 ? 8.969 -27.953 -20.156 1 96.12 57 THR B CA 1
ATOM 1558 C C . THR B 1 57 ? 10.453 -28.219 -19.891 1 96.12 57 THR B C 1
ATOM 1560 O O . THR B 1 57 ? 11.031 -27.625 -18.984 1 96.12 57 THR B O 1
ATOM 1563 N N . GLY B 1 58 ? 10.992 -29.203 -20.5 1 94.06 58 GLY B N 1
ATOM 1564 C CA . GLY B 1 58 ? 12.383 -29.594 -20.375 1 94.06 58 GLY B CA 1
ATOM 1565 C C . GLY B 1 58 ? 12.844 -30.516 -21.484 1 94.06 58 GLY B C 1
ATOM 1566 O O . GLY B 1 58 ? 12.172 -30.625 -22.516 1 94.06 58 GLY B O 1
ATOM 1567 N N . PRO B 1 59 ? 14.039 -31.141 -21.203 1 92.44 59 PRO B N 1
ATOM 1568 C CA . PRO B 1 59 ? 14.633 -31.984 -22.234 1 92.44 59 PRO B CA 1
ATOM 1569 C C . PRO B 1 59 ? 13.742 -33.188 -22.594 1 92.44 59 PRO B C 1
ATOM 1571 O O . PRO B 1 59 ? 13.766 -33.656 -23.734 1 92.44 59 PRO B O 1
ATOM 1574 N N . ASP B 1 60 ? 12.977 -33.656 -21.781 1 87.94 60 ASP B N 1
ATOM 1575 C CA . ASP B 1 60 ? 12.133 -34.844 -22 1 87.94 60 ASP B CA 1
ATOM 1576 C C . ASP B 1 60 ? 10.828 -34.469 -22.688 1 87.94 60 ASP B C 1
ATOM 1578 O O . ASP B 1 60 ? 10.008 -35.312 -22.984 1 87.94 60 ASP B O 1
ATOM 1582 N N . ARG B 1 61 ? 10.578 -33.156 -22.875 1 91 61 ARG B N 1
ATOM 1583 C CA . ARG B 1 61 ? 9.391 -32.625 -23.531 1 91 61 ARG B CA 1
ATOM 1584 C C . ARG B 1 61 ? 8.125 -33 -22.766 1 91 61 ARG B C 1
ATOM 1586 O O . ARG B 1 61 ? 7.094 -33.281 -23.375 1 91 61 ARG B O 1
ATOM 1593 N N . PHE B 1 62 ? 8.328 -33.281 -21.484 1 94.75 62 PHE B N 1
ATOM 1594 C CA . PHE B 1 62 ? 7.203 -33.438 -20.578 1 94.75 62 PHE B CA 1
ATOM 1595 C C . PHE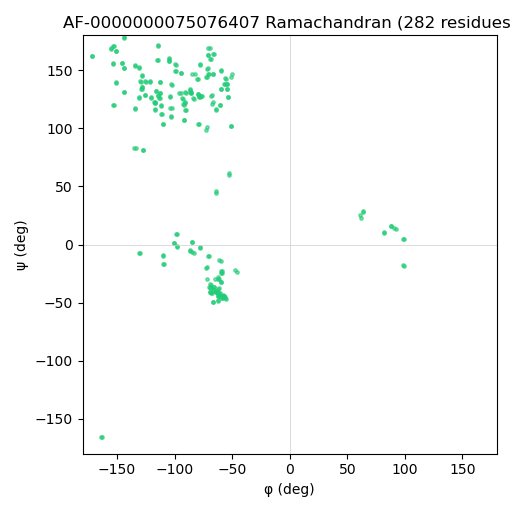 B 1 62 ? 6.668 -32.094 -20.141 1 94.75 62 PHE B C 1
ATOM 1597 O O . PHE B 1 62 ? 7.289 -31.391 -19.328 1 94.75 62 PHE B O 1
ATOM 1604 N N . ASN B 1 63 ? 5.492 -31.656 -20.719 1 97.25 63 ASN B N 1
ATOM 1605 C CA . ASN B 1 63 ? 4.938 -30.312 -20.484 1 97.25 63 ASN B CA 1
ATOM 1606 C C . ASN B 1 63 ? 3.941 -30.312 -19.344 1 97.25 63 ASN B C 1
ATOM 1608 O O . ASN B 1 63 ? 2.967 -31.062 -19.344 1 97.25 63 ASN B O 1
ATOM 1612 N N . VAL B 1 64 ? 4.211 -29.422 -18.406 1 97.5 64 VAL B N 1
ATOM 1613 C CA . VAL B 1 64 ? 3.424 -29.422 -17.172 1 97.5 64 VAL B CA 1
ATOM 1614 C C . VAL B 1 64 ? 2.838 -28.031 -16.938 1 97.5 64 VAL B C 1
ATOM 1616 O O . VAL B 1 64 ? 3.555 -27.031 -16.984 1 97.5 64 VAL B O 1
ATOM 1619 N N . LEU B 1 65 ? 1.533 -28.016 -16.703 1 97.75 65 LEU B N 1
ATOM 1620 C CA . LEU B 1 65 ? 0.858 -26.766 -16.328 1 97.75 65 LEU B CA 1
ATOM 1621 C C . LEU B 1 65 ? 1.066 -26.469 -14.859 1 97.75 65 LEU B C 1
ATOM 1623 O O . LEU B 1 65 ? 0.924 -27.344 -14.008 1 97.75 65 LEU B O 1
ATOM 1627 N N . VAL B 1 66 ? 1.483 -25.266 -14.609 1 97.31 66 VAL B N 1
ATOM 1628 C CA . VAL B 1 66 ? 1.565 -24.812 -13.227 1 97.31 66 VAL B CA 1
ATOM 1629 C C . VAL B 1 66 ? 0.213 -24.25 -12.781 1 97.31 66 VAL B C 1
ATOM 1631 O O . VAL B 1 66 ? -0.409 -23.469 -13.5 1 97.31 66 VAL B O 1
ATOM 1634 N N . ASP B 1 67 ? -0.26 -24.703 -11.641 1 97.69 67 ASP B N 1
ATOM 1635 C CA . ASP B 1 67 ? -1.504 -24.219 -11.062 1 97.69 67 ASP B CA 1
ATOM 1636 C C . ASP B 1 67 ? -1.303 -23.797 -9.609 1 97.69 67 ASP B C 1
ATOM 1638 O O . ASP B 1 67 ? -0.483 -24.375 -8.898 1 97.69 67 ASP B O 1
ATOM 1642 N N . ALA B 1 68 ? -2.041 -22.75 -9.211 1 97.81 68 ALA B N 1
ATOM 1643 C CA . ALA B 1 68 ? -1.968 -22.297 -7.82 1 97.81 68 ALA B CA 1
ATOM 1644 C C . ALA B 1 68 ? -2.801 -23.188 -6.906 1 97.81 68 ALA B C 1
ATOM 1646 O O . ALA B 1 68 ? -3.975 -23.453 -7.184 1 97.81 68 ALA B O 1
ATOM 1647 N N . ALA B 1 69 ? -2.203 -23.688 -5.859 1 97.62 69 ALA B N 1
ATOM 1648 C CA . ALA B 1 69 ? -2.912 -24.516 -4.887 1 97.62 69 ALA B CA 1
ATOM 1649 C C . ALA B 1 69 ? -3.859 -23.672 -4.035 1 97.62 69 ALA B C 1
ATOM 1651 O O . ALA B 1 69 ? -3.564 -22.516 -3.727 1 97.62 69 ALA B O 1
ATOM 1652 N N . PRO B 1 70 ? -5.027 -24.266 -3.678 1 98.19 70 PRO B N 1
ATOM 1653 C CA . PRO B 1 70 ? -5.797 -23.594 -2.635 1 98.19 70 PRO B CA 1
ATOM 1654 C C . PRO B 1 70 ? -5.023 -23.453 -1.325 1 98.19 70 PRO B C 1
ATOM 1656 O O . PRO B 1 70 ? -4.289 -24.359 -0.937 1 98.19 70 PRO B O 1
ATOM 1659 N N . GLU B 1 71 ? -5.062 -22.312 -0.773 1 98.62 71 GLU B N 1
ATOM 1660 C CA . GLU B 1 71 ? -4.414 -22 0.499 1 98.62 71 GLU B CA 1
ATOM 1661 C C . GLU B 1 71 ? -5.348 -21.219 1.419 1 98.62 71 GLU B C 1
ATOM 1663 O O . GLU B 1 71 ? -6.332 -20.641 0.961 1 98.62 71 GLU B O 1
ATOM 1668 N N . PRO B 1 72 ? -5.098 -21.344 2.738 1 98.81 72 PRO B N 1
ATOM 1669 C CA . PRO B 1 72 ? -5.914 -20.531 3.641 1 98.81 72 PRO B CA 1
ATOM 1670 C C . PRO B 1 72 ? -5.688 -19.031 3.453 1 98.81 72 PRO B C 1
ATOM 1672 O O . PRO B 1 72 ? -4.59 -18.547 3.713 1 98.81 72 PRO B O 1
ATOM 1675 N N . LEU B 1 73 ? -6.754 -18.375 3.027 1 98.88 73 LEU B N 1
ATOM 1676 C CA . LEU B 1 73 ? -6.637 -16.953 2.725 1 98.88 73 LEU B CA 1
ATOM 1677 C C . LEU B 1 73 ? -7.594 -16.141 3.578 1 98.88 73 LEU B C 1
ATOM 1679 O O . LEU B 1 73 ? -8.703 -16.578 3.873 1 98.88 73 LEU B O 1
ATOM 1683 N N . SER B 1 74 ? -7.125 -14.984 4.039 1 98.88 74 SER B N 1
ATOM 1684 C CA . SER B 1 74 ? -8.023 -13.898 4.422 1 98.88 74 SER B CA 1
ATOM 1685 C C . SER B 1 74 ? -8.562 -13.172 3.193 1 98.88 74 SER B C 1
ATOM 1687 O O . SER B 1 74 ? -7.805 -12.812 2.291 1 98.88 74 SER B O 1
ATOM 1689 N N . VAL B 1 75 ? -9.852 -13.055 3.152 1 98.81 75 VAL B N 1
ATOM 1690 C CA . VAL B 1 75 ? -10.539 -12.414 2.033 1 98.81 75 VAL B CA 1
ATOM 1691 C C . VAL B 1 75 ? -11.273 -11.164 2.52 1 98.81 75 VAL B C 1
ATOM 1693 O O . VAL B 1 75 ? -12.086 -11.234 3.443 1 98.81 75 VAL B O 1
ATOM 1696 N N . VAL B 1 76 ? -10.945 -10.023 1.928 1 98.56 76 VAL B N 1
ATOM 1697 C CA . VAL B 1 76 ? -11.539 -8.734 2.273 1 98.56 76 VAL B CA 1
ATOM 1698 C C . VAL B 1 76 ? -12.406 -8.242 1.116 1 98.56 76 VAL B C 1
ATOM 1700 O O . VAL B 1 76 ? -11.914 -8.07 -0.003 1 98.56 76 VAL B O 1
ATOM 1703 N N . ARG B 1 77 ? -13.617 -8.062 1.383 1 96.38 77 ARG B N 1
ATOM 1704 C CA . ARG B 1 77 ? -14.508 -7.516 0.363 1 96.38 77 ARG B CA 1
ATOM 1705 C C . ARG B 1 77 ? -15.062 -6.16 0.786 1 96.38 77 ARG B C 1
ATOM 1707 O O . ARG B 1 77 ? -15.414 -5.961 1.951 1 96.38 77 ARG B O 1
ATOM 1714 N N . SER B 1 78 ? -14.984 -5.285 -0.112 1 94.94 78 SER B N 1
ATOM 1715 C CA . SER B 1 78 ? -15.523 -3.959 0.174 1 94.94 78 SER B CA 1
ATOM 1716 C C . SER B 1 78 ? -16.016 -3.275 -1.099 1 94.94 78 SER B C 1
ATOM 1718 O O . SER B 1 78 ? -15.383 -3.387 -2.152 1 94.94 78 SER B O 1
ATOM 1720 N N . ASN B 1 79 ? -17.125 -2.604 -1.022 1 91.31 79 ASN B N 1
ATOM 1721 C CA . ASN B 1 79 ? -17.625 -1.751 -2.094 1 91.31 79 ASN B CA 1
ATOM 1722 C C . ASN B 1 79 ? -17.297 -0.282 -1.844 1 91.31 79 ASN B C 1
ATOM 1724 O O . ASN B 1 79 ? -17.844 0.601 -2.514 1 91.31 79 ASN B O 1
ATOM 1728 N N . GLU B 1 80 ? -16.516 -0.045 -0.891 1 94.69 80 GLU B N 1
ATOM 1729 C CA . GLU B 1 80 ? -16.078 1.313 -0.571 1 94.69 80 GLU B CA 1
ATOM 1730 C C . GLU B 1 80 ? -14.656 1.564 -1.044 1 94.69 80 GLU B C 1
ATOM 1732 O O . GLU B 1 80 ? -13.695 1.121 -0.406 1 94.69 80 GLU B O 1
ATOM 1737 N N . PRO B 1 81 ? -14.469 2.357 -2.008 1 94.31 81 PRO B N 1
ATOM 1738 C CA . PRO B 1 81 ? -13.172 2.486 -2.664 1 94.31 81 PRO B CA 1
ATOM 1739 C C . PRO B 1 81 ? -12.102 3.08 -1.745 1 94.31 81 PRO B C 1
ATOM 1741 O O . PRO B 1 81 ? -10.945 2.666 -1.792 1 94.31 81 PRO B O 1
ATOM 1744 N N . LEU B 1 82 ? -12.516 3.998 -0.927 1 96 82 LEU B N 1
ATOM 1745 C CA . LEU B 1 82 ? -11.547 4.668 -0.068 1 96 82 LEU B CA 1
ATOM 1746 C C . LEU B 1 82 ? -10.969 3.697 0.961 1 96 82 LEU B C 1
ATOM 1748 O O . LEU B 1 82 ? -9.75 3.619 1.136 1 96 82 LEU B O 1
ATOM 1752 N N . ARG B 1 83 ? -11.82 2.98 1.648 1 96.56 83 ARG B N 1
ATOM 1753 C CA . ARG B 1 83 ? -11.367 2.014 2.641 1 96.56 83 ARG B CA 1
ATOM 1754 C C . ARG B 1 83 ? -10.562 0.896 1.986 1 96.56 83 ARG B C 1
ATOM 1756 O O . ARG B 1 83 ? -9.57 0.427 2.547 1 96.56 83 ARG B O 1
ATOM 1763 N N . PHE B 1 84 ? -11.07 0.5 0.826 1 97.62 84 PHE B N 1
ATOM 1764 C CA . PHE B 1 84 ? -10.375 -0.505 0.029 1 97.62 84 PHE B CA 1
ATOM 1765 C C . PHE B 1 84 ? -8.961 -0.046 -0.31 1 97.62 84 PHE B C 1
ATOM 1767 O O . PHE B 1 84 ? -8 -0.794 -0.125 1 97.62 84 PHE B O 1
ATOM 1774 N N . ALA B 1 85 ? -8.773 1.166 -0.701 1 97.5 85 ALA B N 1
ATOM 1775 C CA . ALA B 1 85 ? -7.484 1.75 -1.072 1 97.5 85 ALA B CA 1
ATOM 1776 C C . ALA B 1 85 ? -6.566 1.872 0.141 1 97.5 85 ALA B C 1
ATOM 1778 O O . ALA B 1 85 ? -5.375 1.571 0.058 1 97.5 85 ALA B O 1
ATOM 1779 N N . ARG B 1 86 ? -7.113 2.283 1.231 1 97.75 86 ARG B N 1
ATOM 1780 C CA . ARG B 1 86 ? -6.328 2.406 2.455 1 97.75 86 ARG B CA 1
ATOM 1781 C C . ARG B 1 86 ? -5.797 1.048 2.904 1 97.75 86 ARG B C 1
ATOM 1783 O O . ARG B 1 86 ? -4.652 0.938 3.35 1 97.75 86 ARG B O 1
ATOM 1790 N N . ALA B 1 87 ? -6.645 0.068 2.785 1 98.12 87 ALA B N 1
ATOM 1791 C CA . ALA B 1 87 ? -6.199 -1.282 3.115 1 98.12 87 ALA B CA 1
ATOM 1792 C C . ALA B 1 87 ? -5 -1.688 2.26 1 98.12 87 ALA B C 1
ATOM 1794 O O . ALA B 1 87 ? -4.016 -2.221 2.773 1 98.12 87 ALA B O 1
ATOM 1795 N N . CYS B 1 88 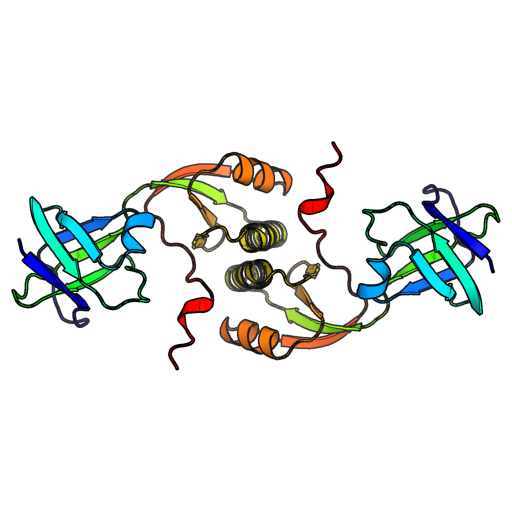? -5.07 -1.422 0.982 1 98.19 88 CYS B N 1
ATOM 1796 C CA . CYS B 1 88 ? -3.975 -1.743 0.077 1 98.19 88 CYS B CA 1
ATOM 1797 C C . CYS B 1 88 ? -2.701 -1.007 0.478 1 98.19 88 CYS B C 1
ATOM 1799 O O . CYS B 1 88 ? -1.62 -1.596 0.503 1 98.19 88 CYS B O 1
ATOM 1801 N N . TYR B 1 89 ? -2.844 0.237 0.835 1 98.38 89 TYR B N 1
ATOM 1802 C CA . TYR B 1 89 ? -1.697 1.041 1.244 1 98.38 89 TYR B CA 1
ATOM 1803 C C . TYR B 1 89 ? -1.039 0.458 2.488 1 98.38 89 TYR B C 1
ATOM 1805 O O . TYR B 1 89 ? 0.181 0.279 2.527 1 98.38 89 TYR B O 1
ATOM 1813 N N . HIS B 1 90 ? -1.799 0.139 3.467 1 97.69 90 HIS B N 1
ATOM 1814 C CA . HIS B 1 90 ? -1.263 -0.349 4.73 1 97.69 90 HIS B CA 1
ATOM 1815 C C . HIS B 1 90 ? -0.66 -1.741 4.574 1 97.69 90 HIS B C 1
ATOM 1817 O O . HIS B 1 90 ? 0.373 -2.047 5.176 1 97.69 90 HIS B O 1
ATOM 1823 N N . LEU B 1 91 ? -1.331 -2.598 3.807 1 97.94 91 LEU B N 1
ATOM 1824 C CA . LEU B 1 91 ? -0.78 -3.92 3.533 1 97.94 91 LEU B CA 1
ATOM 1825 C C . LEU B 1 91 ? 0.518 -3.814 2.74 1 97.94 91 LEU B C 1
ATOM 1827 O O . LEU B 1 91 ? 1.463 -4.57 2.984 1 97.94 91 LEU B O 1
ATOM 1831 N N . GLY B 1 92 ? 0.539 -2.896 1.754 1 97.19 92 GLY B N 1
ATOM 1832 C CA . GLY B 1 92 ? 1.778 -2.621 1.045 1 97.19 92 GLY B CA 1
ATOM 1833 C C . GLY B 1 92 ? 2.9 -2.164 1.958 1 97.19 92 GLY B C 1
ATOM 1834 O O . GLY B 1 92 ? 4.035 -2.633 1.841 1 97.19 92 GLY B O 1
ATOM 1835 N N . ASN B 1 93 ? 2.58 -1.256 2.881 1 96.12 93 ASN B N 1
ATOM 1836 C CA . ASN B 1 93 ? 3.549 -0.718 3.83 1 96.12 93 ASN B CA 1
ATOM 1837 C C . ASN B 1 93 ? 4.16 -1.818 4.691 1 96.12 93 ASN B C 1
ATOM 1839 O O . ASN B 1 93 ? 5.289 -1.686 5.164 1 96.12 93 ASN B O 1
ATOM 1843 N N . ARG B 1 94 ? 3.486 -2.885 4.805 1 96.31 94 ARG B N 1
ATOM 1844 C CA . ARG B 1 94 ? 3.947 -4.023 5.59 1 96.31 94 ARG B CA 1
ATOM 1845 C C . ARG B 1 94 ? 4.535 -5.109 4.695 1 96.31 94 ARG B C 1
ATOM 1847 O O . ARG B 1 94 ? 4.887 -6.191 5.168 1 96.31 94 ARG B O 1
ATOM 1854 N N . HIS B 1 95 ? 4.582 -4.883 3.389 1 97 95 HIS B N 1
ATOM 1855 C CA . HIS B 1 95 ? 5.141 -5.77 2.375 1 97 95 HIS B CA 1
ATOM 1856 C C . HIS B 1 95 ? 4.371 -7.082 2.309 1 97 95 HIS B C 1
ATOM 1858 O O . HIS B 1 95 ? 4.957 -8.141 2.074 1 97 95 HIS B O 1
ATOM 1864 N N . VAL B 1 96 ? 3.188 -7.062 2.627 1 97.56 96 VAL B N 1
ATOM 1865 C CA . VAL B 1 96 ? 2.344 -8.25 2.543 1 97.56 96 VAL B CA 1
ATOM 1866 C C . VAL B 1 96 ? 2.135 -8.633 1.08 1 97.56 96 VAL B C 1
ATOM 1868 O O . VAL B 1 96 ? 1.787 -7.785 0.253 1 97.56 96 VAL B O 1
ATOM 1871 N N . SER B 1 97 ? 2.4 -9.93 0.72 1 97.12 97 SER B N 1
ATOM 1872 C CA . SER B 1 97 ? 1.954 -10.406 -0.585 1 97.12 97 SER B CA 1
ATOM 1873 C C . SER B 1 97 ? 0.438 -10.312 -0.722 1 97.12 97 SER B C 1
ATOM 1875 O O . SER B 1 97 ? -0.302 -10.93 0.04 1 97.12 97 SER B O 1
ATOM 1877 N N . LEU B 1 98 ? -0.01 -9.547 -1.702 1 98.31 98 LEU B N 1
ATOM 1878 C CA . LEU B 1 98 ? -1.424 -9.195 -1.776 1 98.31 98 LEU B CA 1
ATOM 1879 C C . LEU B 1 98 ? -1.975 -9.445 -3.174 1 98.31 98 LEU B C 1
ATOM 1881 O O . LEU B 1 98 ? -1.365 -9.047 -4.168 1 98.31 98 LEU B O 1
ATOM 1885 N N . GLN B 1 99 ? -3.062 -10.211 -3.219 1 98.31 99 GLN B N 1
ATOM 1886 C CA . GLN B 1 99 ? -3.844 -10.289 -4.449 1 98.31 99 GLN B CA 1
ATOM 1887 C C . GLN B 1 99 ? -4.945 -9.242 -4.469 1 98.31 99 GLN B C 1
ATOM 1889 O O . GLN B 1 99 ? -5.762 -9.172 -3.547 1 98.31 99 GLN B O 1
ATOM 1894 N N . ILE B 1 100 ? -4.941 -8.406 -5.457 1 98.12 100 ILE B N 1
ATOM 1895 C CA . ILE B 1 100 ? -5.902 -7.316 -5.562 1 98.12 100 ILE B CA 1
ATOM 1896 C C . 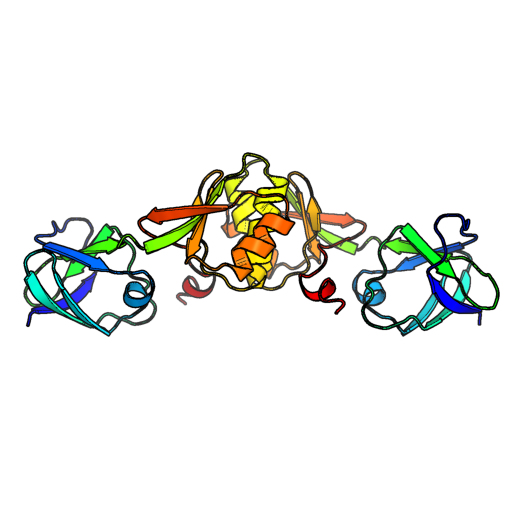ILE B 1 100 ? -6.855 -7.574 -6.727 1 98.12 100 ILE B C 1
ATOM 1898 O O . ILE B 1 100 ? -6.434 -7.605 -7.887 1 98.12 100 ILE B O 1
ATOM 1902 N N . LEU B 1 101 ? -8.094 -7.812 -6.402 1 97.44 101 LEU B N 1
ATOM 1903 C CA . LEU B 1 101 ? -9.156 -8.031 -7.375 1 97.44 101 LEU B CA 1
ATOM 1904 C C . LEU B 1 101 ? -10.203 -6.918 -7.297 1 97.44 101 LEU B C 1
ATOM 1906 O O . LEU B 1 101 ? -10.188 -6.113 -6.363 1 97.44 101 LEU B O 1
ATOM 1910 N N . PRO B 1 102 ? -11.016 -6.707 -8.375 1 96.62 102 PRO B N 1
ATOM 1911 C CA . PRO B 1 102 ? -12.078 -5.711 -8.258 1 96.62 102 PRO B CA 1
ATOM 1912 C C . PRO B 1 102 ? -12.938 -5.914 -7.008 1 96.62 102 PRO B C 1
ATOM 1914 O O . PRO B 1 102 ? -13.719 -6.867 -6.938 1 96.62 102 PRO B O 1
ATOM 1917 N N . GLY B 1 103 ? -12.688 -5.105 -5.988 1 96 103 GLY B N 1
ATOM 1918 C CA . GLY B 1 103 ? -13.492 -5.125 -4.773 1 96 103 GLY B CA 1
ATOM 1919 C C . GLY B 1 103 ? -13.094 -6.227 -3.812 1 96 103 GLY B C 1
ATOM 1920 O O . GLY B 1 103 ? -13.852 -6.559 -2.893 1 96 103 GLY B O 1
ATOM 1921 N N . GLU B 1 104 ? -12.031 -6.824 -4.07 1 98.12 104 GLU B N 1
ATOM 1922 C CA . GLU B 1 104 ? -11.648 -7.953 -3.229 1 98.12 104 GLU B CA 1
ATOM 1923 C C . GLU B 1 104 ? -10.133 -8.008 -3.037 1 98.12 104 GLU B C 1
ATOM 1925 O O . GLU B 1 104 ? -9.375 -7.809 -3.99 1 98.12 104 GLU B O 1
ATOM 1930 N N . LEU B 1 105 ? -9.719 -8.156 -1.798 1 98.56 105 LEU B N 1
ATOM 1931 C CA . LEU B 1 105 ? -8.328 -8.414 -1.455 1 98.56 105 LEU B CA 1
ATOM 1932 C C . LEU B 1 105 ? -8.148 -9.812 -0.873 1 98.56 105 LEU B C 1
ATOM 1934 O O . LEU B 1 105 ? -8.984 -10.266 -0.085 1 98.56 105 LEU B O 1
ATOM 1938 N N . ARG B 1 106 ? -7.059 -10.445 -1.283 1 98.75 106 ARG B N 1
ATOM 1939 C CA . ARG B 1 106 ? -6.703 -11.742 -0.708 1 98.75 106 ARG B CA 1
ATOM 1940 C C . ARG B 1 106 ? -5.254 -11.75 -0.235 1 98.75 106 ARG B C 1
ATOM 1942 O O . ARG B 1 106 ? -4.371 -11.211 -0.91 1 98.75 106 ARG B O 1
ATOM 1949 N N . TYR B 1 107 ? -5.016 -12.258 0.959 1 98.69 107 TYR B N 1
ATOM 1950 C CA . TYR B 1 107 ? -3.678 -12.508 1.489 1 98.69 107 TYR B CA 1
ATOM 1951 C C . TYR B 1 107 ? -3.658 -13.75 2.363 1 98.69 107 TYR B C 1
ATOM 1953 O O . TYR B 1 107 ? -4.711 -14.25 2.775 1 98.69 107 TYR B O 1
ATOM 1961 N N . LEU B 1 108 ? -2.449 -14.352 2.488 1 98.62 108 LEU B N 1
ATOM 1962 C CA . LEU B 1 108 ? -2.352 -15.523 3.35 1 98.62 108 LEU B CA 1
ATOM 1963 C C . LEU B 1 108 ? -2.875 -15.219 4.75 1 98.62 108 LEU B C 1
ATOM 1965 O O . LEU B 1 108 ? -2.549 -14.172 5.324 1 98.62 108 LEU B O 1
ATOM 1969 N N . SER B 1 109 ? -3.658 -16.094 5.246 1 98.56 109 SER B N 1
ATOM 1970 C CA . SER B 1 109 ? -4.359 -15.859 6.504 1 98.56 109 SER B CA 1
ATOM 1971 C C . SER B 1 109 ? -3.387 -15.477 7.613 1 98.56 109 SER B C 1
ATOM 1973 O O . SER B 1 109 ? -2.389 -16.172 7.832 1 98.56 109 SER B O 1
ATOM 1975 N N . ASP B 1 110 ? -3.691 -14.359 8.258 1 98.31 110 ASP B N 1
ATOM 1976 C CA . ASP B 1 110 ? -2.91 -13.82 9.359 1 98.31 110 ASP B CA 1
ATOM 1977 C C . ASP B 1 110 ? -3.785 -12.977 10.289 1 98.31 110 ASP B C 1
ATOM 1979 O O . ASP B 1 110 ? -4.27 -11.914 9.906 1 98.31 110 ASP B O 1
ATOM 1983 N N . HIS B 1 111 ? -3.883 -13.328 11.492 1 97.88 111 HIS B N 1
ATOM 1984 C CA . HIS B 1 111 ? -4.836 -12.711 12.414 1 97.88 111 HIS B CA 1
ATOM 1985 C C . HIS B 1 111 ? -4.441 -11.273 12.734 1 97.88 111 HIS B C 1
ATOM 1987 O O . HIS B 1 111 ? -5.305 -10.422 12.961 1 97.88 111 HIS B O 1
ATOM 1993 N N . VAL B 1 112 ? -3.141 -11.055 12.859 1 98.19 112 VAL B N 1
ATOM 1994 C CA . VAL B 1 112 ? -2.672 -9.703 13.133 1 98.19 112 VAL B CA 1
ATOM 1995 C C . VAL B 1 112 ? -3.094 -8.766 12 1 98.19 112 VAL B C 1
ATOM 1997 O O . VAL B 1 112 ? -3.609 -7.676 12.242 1 98.19 112 VAL B O 1
ATOM 2000 N N . LEU B 1 113 ? -2.918 -9.227 10.75 1 98.31 113 LEU B N 1
ATOM 2001 C CA . LEU B 1 113 ? -3.328 -8.445 9.586 1 98.31 113 LEU B CA 1
ATOM 2002 C C . LEU B 1 113 ? -4.848 -8.297 9.539 1 98.31 113 LEU B C 1
ATOM 2004 O O . LEU B 1 113 ? -5.363 -7.242 9.164 1 98.31 113 LEU B O 1
ATOM 2008 N N . ASP B 1 114 ? -5.52 -9.375 9.891 1 98.5 114 ASP B N 1
ATOM 2009 C CA . ASP B 1 114 ? -6.977 -9.312 9.945 1 98.5 114 ASP B CA 1
ATOM 2010 C C . ASP B 1 114 ? -7.445 -8.195 10.867 1 98.5 114 ASP B C 1
ATOM 2012 O O . ASP B 1 114 ? -8.336 -7.418 10.508 1 98.5 114 ASP B O 1
ATOM 2016 N N . HIS B 1 115 ? -6.832 -8.148 12.016 1 98.06 115 HIS B N 1
ATOM 2017 C CA . HIS B 1 115 ? -7.199 -7.129 12.992 1 98.06 115 HIS B CA 1
ATOM 2018 C C . HIS B 1 115 ? -6.93 -5.727 12.453 1 98.06 115 HIS B C 1
ATOM 2020 O O . HIS B 1 115 ? -7.723 -4.809 12.672 1 98.06 115 HIS B O 1
ATOM 2026 N N . MET B 1 116 ? -5.859 -5.574 11.836 1 97.12 116 MET B N 1
ATOM 2027 C CA . MET B 1 116 ? -5.543 -4.285 11.234 1 97.12 116 MET B CA 1
ATOM 2028 C C . MET B 1 116 ? -6.609 -3.877 10.219 1 97.12 116 MET B C 1
ATOM 2030 O O . MET B 1 116 ? -7.082 -2.738 10.234 1 97.12 116 MET B O 1
ATOM 2034 N N . ILE B 1 117 ? -6.984 -4.844 9.367 1 98 117 ILE B N 1
ATOM 2035 C CA . ILE B 1 117 ? -7.984 -4.609 8.328 1 98 117 ILE B CA 1
ATOM 2036 C C . ILE B 1 117 ? -9.32 -4.25 8.969 1 98 117 ILE B C 1
ATOM 2038 O O . ILE B 1 117 ? -10 -3.32 8.523 1 98 117 ILE B O 1
ATOM 2042 N N . GLU B 1 118 ? -9.664 -4.98 9.977 1 97.31 118 GLU B N 1
ATOM 2043 C CA . GLU B 1 118 ? -10.898 -4.695 10.695 1 97.31 118 GLU B CA 1
ATOM 2044 C C . GLU B 1 118 ? -10.867 -3.309 11.328 1 97.31 118 GLU B C 1
ATOM 2046 O O . GLU B 1 118 ? -11.891 -2.625 11.398 1 97.31 118 GLU B O 1
ATOM 2051 N N . GLY B 1 119 ? -9.727 -2.934 11.828 1 95.81 119 GLY B N 1
ATOM 2052 C CA . GLY B 1 119 ? -9.547 -1.596 12.367 1 95.81 119 GLY B CA 1
ATOM 2053 C C . GLY B 1 119 ? -9.805 -0.501 11.344 1 95.81 119 GLY B C 1
ATOM 2054 O O . GLY B 1 119 ? -10.133 0.629 11.711 1 95.81 119 GLY B O 1
ATOM 2055 N N . LEU B 1 120 ? -9.664 -0.827 10.078 1 95.44 120 LEU B N 1
ATOM 2056 C CA . LEU B 1 120 ? -9.938 0.117 9 1 95.44 120 LEU B CA 1
ATOM 2057 C C . LEU B 1 120 ? -11.422 0.117 8.648 1 95.44 120 LEU B C 1
ATOM 2059 O O . LEU B 1 120 ? -11.844 0.815 7.723 1 95.44 120 LEU B O 1
ATOM 2063 N N . GLY B 1 121 ? -12.188 -0.683 9.398 1 96.25 121 GLY B N 1
ATOM 2064 C CA . GLY B 1 121 ? -13.625 -0.725 9.195 1 96.25 121 GLY B CA 1
ATOM 2065 C C . GLY B 1 121 ? -14.055 -1.729 8.141 1 96.25 121 GLY B C 1
ATOM 2066 O O . GLY B 1 121 ? -15.164 -1.648 7.609 1 96.25 121 GLY B O 1
ATOM 2067 N N . LEU B 1 122 ? -13.172 -2.664 7.754 1 97.62 122 LEU B N 1
ATOM 2068 C CA . LEU B 1 122 ? -13.484 -3.662 6.734 1 97.62 122 LEU B CA 1
ATOM 2069 C C . LEU B 1 122 ? -13.734 -5.027 7.367 1 97.62 122 LEU B C 1
ATOM 2071 O O . LEU B 1 122 ? -13.352 -5.262 8.516 1 97.62 122 LEU B O 1
ATOM 2075 N N . THR B 1 123 ? -14.383 -5.816 6.617 1 97 123 THR B N 1
ATOM 2076 C CA . THR B 1 123 ? -14.68 -7.16 7.09 1 97 123 THR B CA 1
ATOM 2077 C C . THR B 1 123 ? -13.758 -8.18 6.445 1 97 123 THR B C 1
ATOM 2079 O O . THR B 1 123 ? -13.484 -8.117 5.242 1 97 123 THR B O 1
ATOM 2082 N N . VAL B 1 124 ? -13.32 -9.078 7.273 1 98.5 124 VAL B N 1
ATOM 2083 C CA . VAL B 1 124 ? -12.438 -10.133 6.801 1 98.5 124 VAL B CA 1
ATOM 2084 C C . VAL B 1 1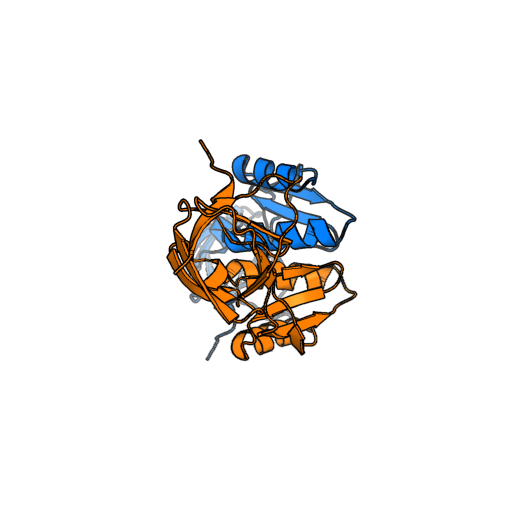24 ? -13.133 -11.484 6.922 1 98.5 124 VAL B 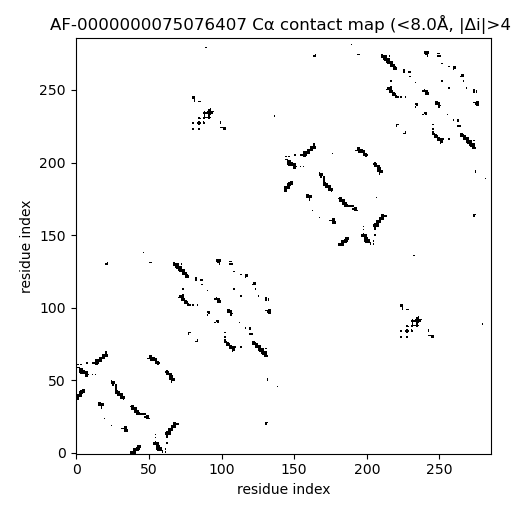C 1
ATOM 2086 O O . VAL B 1 124 ? -13.742 -11.789 7.949 1 98.5 124 VAL B O 1
ATOM 2089 N N . THR B 1 125 ? -13.164 -12.227 5.902 1 98.62 125 THR B N 1
ATOM 2090 C CA . THR B 1 125 ? -13.578 -13.625 5.918 1 98.62 125 THR B CA 1
ATOM 2091 C C . THR B 1 125 ? -12.414 -14.539 5.566 1 98.62 125 THR B C 1
ATOM 2093 O O . THR B 1 125 ? -11.32 -14.062 5.242 1 98.62 125 THR B O 1
ATOM 2096 N N . HIS B 1 126 ? -12.625 -15.789 5.738 1 98.69 126 HIS B N 1
ATOM 2097 C CA . HIS B 1 126 ? -11.578 -16.766 5.465 1 98.69 126 HIS B CA 1
ATOM 2098 C C . HIS B 1 126 ? -12.047 -17.828 4.48 1 98.69 126 HIS B C 1
ATOM 2100 O O . HIS B 1 126 ? -13.195 -18.266 4.543 1 98.69 126 HIS B O 1
ATOM 2106 N N . ALA B 1 127 ? -11.164 -18.203 3.584 1 98.56 127 ALA B N 1
ATOM 2107 C CA . ALA B 1 127 ? -11.484 -19.219 2.582 1 98.56 127 ALA B CA 1
ATOM 2108 C C . ALA B 1 127 ? -10.227 -19.938 2.111 1 98.56 127 ALA B C 1
ATOM 2110 O O . ALA B 1 127 ? -9.109 -19.453 2.314 1 98.56 127 ALA B O 1
ATOM 2111 N N . GLU B 1 128 ? -10.406 -21.156 1.615 1 98.56 128 GLU B N 1
ATOM 2112 C CA . GLU B 1 128 ? -9.359 -21.875 0.887 1 98.56 128 GLU B CA 1
ATOM 2113 C C . GLU B 1 128 ? -9.461 -21.609 -0.613 1 98.56 128 GLU B C 1
ATOM 2115 O O . GLU B 1 128 ? -10.414 -22.047 -1.264 1 98.56 128 GLU B O 1
ATOM 2120 N N . LEU B 1 129 ? -8.586 -20.844 -1.213 1 98.19 129 LEU B N 1
ATOM 2121 C CA . LEU B 1 129 ? -8.617 -20.422 -2.607 1 98.19 129 LEU B CA 1
ATOM 2122 C C . LEU B 1 129 ? -7.211 -20.359 -3.188 1 98.19 129 LEU B C 1
ATOM 2124 O O . LEU B 1 129 ? -6.234 -20.234 -2.447 1 98.19 129 LEU B O 1
ATOM 2128 N N . PRO B 1 130 ? -7.105 -20.562 -4.543 1 97.88 130 PRO B N 1
ATOM 2129 C CA . PRO B 1 130 ? -5.805 -20.266 -5.145 1 97.88 130 PRO B CA 1
ATOM 2130 C C . PRO B 1 130 ? -5.32 -18.844 -4.867 1 97.88 130 PRO B C 1
ATOM 2132 O O . PRO B 1 130 ? -6.129 -17.922 -4.812 1 97.88 130 PRO B O 1
ATOM 2135 N N . PHE B 1 131 ? -4.059 -18.641 -4.652 1 97.88 131 PHE B N 1
ATOM 2136 C CA . PHE B 1 131 ? -3.479 -17.359 -4.277 1 97.88 131 PHE B CA 1
ATOM 2137 C C . PHE B 1 131 ? -2.508 -16.875 -5.344 1 97.88 131 PHE B C 1
ATOM 2139 O O . PHE B 1 131 ? -1.515 -17.531 -5.641 1 97.88 131 PHE B O 1
ATOM 2146 N N . GLU B 1 132 ? -2.838 -15.742 -5.965 1 95.88 132 GLU B N 1
ATOM 2147 C CA . GLU B 1 132 ? -2.027 -15.109 -6.996 1 95.88 132 GLU B CA 1
ATOM 2148 C C . GLU B 1 132 ? -1.763 -13.641 -6.668 1 95.88 132 GLU B C 1
ATOM 2150 O O . GLU B 1 132 ? -2.428 -12.75 -7.203 1 95.88 132 GLU B O 1
ATOM 2155 N N . PRO B 1 133 ? -0.804 -13.406 -5.824 1 95.88 133 PRO B N 1
ATOM 2156 C CA . PRO B 1 133 ? -0.571 -12.023 -5.391 1 95.88 133 PRO B CA 1
ATOM 2157 C C . PRO B 1 133 ? 0.02 -11.156 -6.496 1 95.88 133 PRO B C 1
ATOM 2159 O O . PRO B 1 133 ? 0.488 -11.672 -7.516 1 95.88 133 PRO B O 1
ATOM 2162 N N . GLU B 1 134 ? -0.091 -9.781 -6.258 1 93 134 GLU B N 1
ATOM 2163 C CA . GLU B 1 134 ? 0.521 -8.781 -7.129 1 93 134 GLU B CA 1
ATOM 2164 C C . GLU B 1 134 ? 2.016 -9.031 -7.297 1 93 134 GLU B C 1
ATOM 2166 O O . GLU B 1 134 ? 2.672 -9.531 -6.379 1 93 134 GLU B O 1
ATOM 2171 N N . ALA B 1 135 ? 2.424 -8.852 -8.539 1 79.56 135 ALA B N 1
ATOM 2172 C CA . ALA B 1 135 ? 3.865 -8.953 -8.758 1 79.56 135 ALA B CA 1
ATOM 2173 C C . ALA B 1 135 ? 4.605 -7.805 -8.078 1 79.56 135 ALA B C 1
ATOM 2175 O O . ALA B 1 135 ? 4.09 -6.688 -7.996 1 79.56 135 ALA B O 1
ATOM 2176 N N . GLY B 1 136 ? 5.504 -8.102 -7.18 1 62.5 136 GLY B N 1
ATOM 2177 C CA . GLY B 1 136 ? 6.301 -7.035 -6.594 1 62.5 136 GLY B CA 1
ATOM 2178 C C . GLY B 1 136 ? 6.922 -6.117 -7.629 1 62.5 136 GLY B C 1
ATOM 2179 O O . GLY B 1 136 ? 6.941 -6.438 -8.82 1 62.5 136 GLY B O 1
ATOM 2180 N N . ALA B 1 137 ? 7.121 -4.75 -7.383 1 50.69 137 ALA B N 1
ATOM 2181 C CA . ALA B 1 137 ? 7.816 -3.812 -8.258 1 50.69 137 ALA B CA 1
ATOM 2182 C C . ALA B 1 137 ? 9.148 -4.391 -8.734 1 50.69 137 ALA B C 1
ATOM 2184 O O . ALA B 1 137 ? 9.836 -3.787 -9.562 1 50.69 137 ALA B O 1
ATOM 2185 N N . TYR B 1 138 ? 9.734 -5.332 -8.07 1 41.69 138 TYR B N 1
ATOM 2186 C CA . TYR B 1 138 ? 11.094 -5.691 -8.445 1 41.69 138 TYR B CA 1
ATOM 2187 C C . TYR B 1 138 ? 11.141 -6.219 -9.875 1 41.69 138 TYR B C 1
ATOM 2189 O O . TYR B 1 138 ? 12.227 -6.492 -10.406 1 41.69 138 TYR B O 1
ATOM 2197 N N . HIS B 1 139 ? 10.211 -6.773 -10.32 1 44.22 139 HIS B N 1
ATOM 2198 C CA . HIS B 1 139 ? 10.539 -7.613 -11.469 1 44.22 139 HIS B CA 1
ATOM 2199 C C . HIS B 1 139 ? 10.93 -6.77 -12.672 1 44.22 139 HIS B C 1
ATOM 2201 O O . HIS B 1 139 ? 11.5 -7.285 -13.641 1 44.22 139 HIS B O 1
ATOM 2207 N N . GLY B 1 140 ? 10.375 -5.562 -12.914 1 35.69 140 GLY B N 1
ATOM 2208 C CA . GLY B 1 140 ? 10.664 -5.129 -14.273 1 35.69 140 GLY B CA 1
ATOM 2209 C C . GLY B 1 140 ? 12.109 -4.723 -14.469 1 35.69 140 GLY B C 1
ATOM 2210 O O . GLY B 1 140 ? 12.453 -4.105 -15.477 1 35.69 140 GLY B O 1
ATOM 2211 N N . HIS B 1 141 ? 12.844 -4.43 -13.5 1 34.44 141 HIS B N 1
ATOM 2212 C CA . HIS B 1 141 ? 14.117 -3.947 -14.016 1 34.44 141 HIS B CA 1
ATOM 2213 C C . HIS B 1 141 ? 14.859 -5.043 -14.773 1 34.44 141 HIS B C 1
ATOM 2215 O O . HIS B 1 141 ? 15.57 -5.848 -14.172 1 34.44 141 HIS B O 1
ATOM 2221 N N . ASP B 1 142 ? 14.242 -5.77 -15.57 1 29.91 142 ASP B N 1
ATOM 2222 C CA . ASP B 1 142 ? 15.125 -6.402 -16.547 1 29.91 142 ASP B CA 1
ATOM 2223 C C . ASP B 1 142 ? 15.992 -5.367 -17.25 1 29.91 142 ASP B C 1
ATOM 2225 O O . ASP B 1 142 ? 15.477 -4.477 -17.938 1 29.91 142 ASP B O 1
ATOM 2229 N N . HIS B 1 143 ? 16.969 -4.453 -16.766 1 27.73 143 HIS B N 1
ATOM 2230 C CA . HIS B 1 143 ? 18.078 -4.242 -17.688 1 27.73 143 HIS B CA 1
ATOM 2231 C C . HIS B 1 143 ? 18.844 -5.535 -17.922 1 27.73 143 HIS B C 1
ATOM 2233 O O . HIS B 1 143 ? 18.953 -6.375 -17.031 1 27.73 143 HIS B O 1
#